Protein AF-A0AA37KUW8-F1 (afdb_monomer)

Sequence (306 aa):
MTPEYLKELLPSLLNADFAGVTNVRLLSLARTYAALCDLATFDFPSGEYGTRKIWLQRIDTLFGVLRERCRRESDAALRCRMVHAMYTLVCGTVSGDVSKRKGVCFAMADELVRDCLGGNEKRSSLRPDESELLIRTGVCHCLIDLLYPGPDAGDEYLLLLKRQISGWIAEMNRDGSWSGVSPDVALERIGVMNRYSYAFLDKTNDSAVKRSFEYFRNSLPVPEDAGNFDENYLYTLARLYDTAVLGNAYDPDRRLARRIARFMYDYSRTPFCSDDDRFCCVCCVVRYVAERIDIWQSADTERYIA

Foldseek 3Di:
DDVVVLLVCLVCLLPPDLPPDDLLLLLLNLLLLLLLLLLLVLCPPVCSNHHNVSSLVVLVVSLVSLLVCLVVDPQLLSNLSSLLSQLSSLVSRPDDCSVVSLVSSLVSLVVSLCVLVVPPPDDDPDDDDQSNLSNLLSNLSSLLSNQPLHHDVPDPSVVVSVVSLVVVLVQADPQLDHPNHDLLSLLSSLVSVQSVCVNHVDLPCLVSSVSNLVNCLVVPDLDPDLQDDDPVCLSSLLSNLVSQQSDGSHHRPLVSLVSSLVSLVVNLPDPPQDPSSVSSSSSSVSNNVSVVSCVVSVVVVVVVVD

pLDDT: mean 87.38, std 12.85, range [38.56, 98.5]

Structure (mmCIF, N/CA/C/O backbone):
data_AF-A0AA37KUW8-F1
#
_entry.id   AF-A0AA37KUW8-F1
#
loop_
_atom_site.group_PDB
_atom_site.id
_atom_site.type_symbol
_atom_site.label_atom_id
_atom_site.label_alt_id
_atom_site.label_comp_id
_atom_site.label_asym_id
_atom_site.label_entity_id
_atom_site.label_seq_id
_atom_site.pdbx_PDB_ins_code
_atom_site.Cartn_x
_atom_site.Cartn_y
_atom_site.Cartn_z
_atom_site.occupancy
_atom_site.B_iso_or_equiv
_atom_site.auth_seq_id
_atom_site.auth_comp_id
_atom_site.auth_asym_id
_atom_site.auth_atom_id
_atom_site.pdbx_PDB_model_num
ATOM 1 N N . MET A 1 1 ? 8.849 -16.252 -13.837 1.00 62.31 1 MET A N 1
ATOM 2 C CA . MET A 1 1 ? 9.297 -14.856 -13.702 1.00 62.31 1 MET A CA 1
ATOM 3 C C . MET A 1 1 ? 10.731 -14.901 -13.250 1.00 62.31 1 MET A C 1
ATOM 5 O O . MET A 1 1 ? 11.003 -15.537 -12.233 1.00 62.31 1 MET A O 1
ATOM 9 N N . THR A 1 2 ? 11.618 -14.368 -14.073 1.00 65.00 2 THR A N 1
ATOM 10 C CA . THR A 1 2 ? 13.056 -14.555 -13.930 1.00 65.00 2 THR A CA 1
ATOM 11 C C . THR A 1 2 ? 13.735 -13.196 -13.722 1.00 65.00 2 THR A C 1
ATOM 13 O O . THR A 1 2 ? 13.142 -12.173 -14.085 1.00 65.00 2 THR A O 1
ATOM 16 N N . PRO A 1 3 ? 14.930 -13.155 -13.113 1.00 70.94 3 PRO A N 1
ATOM 17 C CA . PRO A 1 3 ? 15.666 -11.908 -12.901 1.00 70.94 3 PRO A CA 1
ATOM 18 C C . PRO A 1 3 ? 15.961 -11.128 -14.196 1.00 70.94 3 PRO A C 1
ATOM 20 O O . PRO A 1 3 ? 16.101 -9.909 -14.163 1.00 70.94 3 PRO A O 1
ATOM 23 N N . GLU A 1 4 ? 15.968 -11.791 -15.355 1.00 76.56 4 GLU A N 1
ATOM 24 C CA . GLU A 1 4 ? 16.146 -11.165 -16.673 1.00 76.56 4 GLU A CA 1
ATOM 25 C C . GLU A 1 4 ? 15.060 -10.135 -16.989 1.00 76.56 4 GLU A C 1
ATOM 27 O O . GLU A 1 4 ? 15.363 -9.088 -17.553 1.00 76.56 4 GLU A O 1
ATOM 32 N N . TYR A 1 5 ? 13.816 -10.366 -16.560 1.00 76.62 5 TYR A N 1
ATOM 33 C CA . TYR A 1 5 ? 12.762 -9.372 -16.762 1.00 76.62 5 TYR A CA 1
ATOM 34 C C . TYR A 1 5 ? 13.048 -8.072 -16.014 1.00 76.62 5 TYR A C 1
ATOM 36 O O . TYR A 1 5 ? 12.787 -6.987 -16.527 1.00 76.62 5 TYR A O 1
ATOM 44 N N . LEU A 1 6 ? 13.598 -8.169 -14.800 1.00 80.62 6 LEU A N 1
ATOM 45 C CA . LEU A 1 6 ? 13.946 -6.976 -14.043 1.00 80.62 6 LEU A CA 1
ATOM 46 C C . LEU A 1 6 ? 14.971 -6.144 -14.819 1.00 80.62 6 LEU A C 1
ATOM 48 O O . LEU A 1 6 ? 14.790 -4.935 -14.935 1.00 80.62 6 LEU A O 1
ATOM 52 N N . LYS A 1 7 ? 15.968 -6.802 -15.427 1.00 83.69 7 LYS A N 1
ATOM 53 C CA . LYS A 1 7 ? 16.994 -6.167 -16.271 1.00 83.69 7 LYS A CA 1
ATOM 54 C C . LYS A 1 7 ? 16.398 -5.447 -17.480 1.00 83.69 7 LYS A C 1
ATOM 56 O O . LYS A 1 7 ? 16.812 -4.327 -17.766 1.00 83.69 7 LYS A O 1
ATOM 61 N N . GLU A 1 8 ? 15.411 -6.044 -18.150 1.00 86.12 8 GLU A N 1
ATOM 62 C CA . GLU A 1 8 ? 14.702 -5.412 -19.277 1.00 86.12 8 GLU A CA 1
ATOM 63 C C . GLU A 1 8 ? 14.005 -4.105 -18.867 1.00 86.12 8 GLU A C 1
ATOM 65 O O . GLU A 1 8 ? 13.936 -3.158 -19.651 1.00 86.12 8 GLU A O 1
ATOM 70 N N . LEU A 1 9 ? 13.517 -4.026 -17.626 1.00 86.44 9 LEU A N 1
ATOM 71 C CA . LEU A 1 9 ? 12.812 -2.853 -17.116 1.00 86.44 9 LEU A CA 1
ATOM 72 C C . LEU A 1 9 ? 13.735 -1.750 -16.593 1.00 86.44 9 LEU A C 1
ATOM 74 O O . LEU A 1 9 ? 13.318 -0.588 -16.585 1.00 86.44 9 LEU A O 1
ATOM 78 N N . LEU A 1 10 ? 14.965 -2.068 -16.165 1.00 88.69 10 LEU A N 1
ATOM 79 C CA . LEU A 1 10 ? 15.861 -1.093 -15.524 1.00 88.69 10 LEU A CA 1
ATOM 80 C C . LEU A 1 10 ? 16.050 0.189 -16.346 1.00 88.69 10 LEU A C 1
ATOM 82 O O . LEU A 1 10 ? 15.916 1.261 -15.755 1.00 88.69 10 LEU A O 1
ATOM 86 N N . PRO A 1 11 ? 16.280 0.152 -17.677 1.00 89.69 11 PRO A N 1
ATOM 87 C CA . PRO A 1 11 ? 16.429 1.378 -18.457 1.00 89.69 11 PRO A CA 1
ATOM 88 C C . PRO A 1 11 ? 15.188 2.275 -18.391 1.00 89.69 11 PRO A C 1
ATOM 90 O O . PRO A 1 11 ? 15.319 3.494 -18.284 1.00 89.69 11 PRO A O 1
ATOM 93 N N . SER A 1 12 ? 13.987 1.689 -18.411 1.00 89.06 12 SER A N 1
ATOM 94 C CA . SER A 1 12 ? 12.731 2.444 -18.317 1.00 89.06 12 SER A CA 1
ATOM 95 C C . SER A 1 12 ? 12.529 3.065 -16.930 1.00 89.06 12 SER A C 1
ATOM 97 O O . SER A 1 12 ? 12.058 4.195 -16.824 1.00 89.06 12 SER A O 1
ATOM 99 N N . LEU A 1 13 ? 12.947 2.368 -15.868 1.00 91.75 13 LEU A N 1
ATOM 100 C CA . LEU A 1 13 ? 12.851 2.839 -14.484 1.00 91.75 13 LEU A CA 1
ATOM 101 C C . LEU A 1 13 ? 13.888 3.930 -14.187 1.00 91.75 13 LEU A C 1
ATOM 103 O O . LEU A 1 13 ? 13.570 4.950 -13.575 1.00 91.75 13 LEU A O 1
ATOM 107 N N . LEU A 1 14 ? 15.117 3.768 -14.677 1.00 90.31 14 LEU A N 1
ATOM 108 C CA . LEU A 1 14 ? 16.179 4.766 -14.544 1.00 90.31 14 LEU A CA 1
ATOM 109 C C . LEU A 1 14 ? 15.817 6.082 -15.236 1.00 90.31 14 LEU A C 1
ATOM 111 O O . LEU A 1 14 ? 16.048 7.152 -14.674 1.00 90.31 14 LEU A O 1
ATOM 115 N N . ASN A 1 15 ? 15.198 5.995 -16.414 1.00 89.81 15 ASN A N 1
ATOM 116 C CA . ASN A 1 15 ? 14.835 7.150 -17.232 1.00 89.81 15 ASN A CA 1
ATOM 117 C C . ASN A 1 15 ? 13.379 7.605 -17.052 1.00 89.81 15 ASN A C 1
ATOM 119 O O . ASN A 1 15 ? 12.915 8.451 -17.812 1.00 89.81 15 ASN A O 1
ATOM 123 N N . ALA A 1 16 ? 12.641 7.061 -16.077 1.00 90.62 16 ALA A N 1
ATOM 124 C CA . ALA A 1 16 ? 11.239 7.419 -15.885 1.00 90.62 16 ALA A CA 1
ATOM 125 C C . ALA A 1 16 ? 11.088 8.928 -15.624 1.00 90.62 16 ALA A C 1
ATOM 127 O O . ALA A 1 16 ? 11.688 9.471 -14.695 1.00 90.62 16 ALA A O 1
ATOM 128 N N . ASP A 1 17 ? 10.269 9.612 -16.413 1.00 88.69 17 ASP A N 1
ATOM 129 C CA . ASP A 1 17 ? 9.933 11.001 -16.119 1.00 88.69 17 ASP A CA 1
ATOM 130 C C . ASP A 1 17 ? 8.924 11.069 -14.961 1.00 88.69 17 ASP A C 1
ATOM 132 O O . ASP A 1 17 ? 8.037 10.221 -14.833 1.00 88.69 17 ASP A O 1
ATOM 136 N N . PHE A 1 18 ? 9.084 12.071 -14.101 1.00 90.38 18 PHE A N 1
ATOM 137 C CA . PHE A 1 18 ? 8.146 12.387 -13.023 1.00 90.38 18 PHE A CA 1
ATOM 138 C C . PHE A 1 18 ? 7.289 13.616 -13.345 1.00 90.38 18 PHE A C 1
ATOM 140 O O . PHE A 1 18 ? 6.333 13.907 -12.623 1.00 90.38 18 PHE A O 1
ATOM 147 N N . ALA A 1 19 ? 7.622 14.365 -14.399 1.00 84.81 19 ALA A N 1
ATOM 148 C CA . ALA A 1 19 ? 6.829 15.492 -14.852 1.00 84.81 19 ALA A CA 1
ATOM 149 C C . ALA A 1 19 ? 5.559 15.001 -15.558 1.00 84.81 19 ALA A C 1
ATOM 151 O O . ALA A 1 19 ? 5.582 14.057 -16.339 1.00 84.81 19 ALA A O 1
ATOM 152 N N . GLY A 1 20 ? 4.421 15.632 -15.261 1.00 79.94 20 GLY A N 1
ATOM 153 C CA . GLY A 1 20 ? 3.159 15.370 -15.965 1.00 79.94 20 GLY A CA 1
ATOM 154 C C . GLY A 1 20 ? 2.530 13.985 -15.753 1.00 79.94 20 GLY A C 1
ATOM 155 O O . GLY A 1 20 ? 1.416 13.776 -16.218 1.00 79.94 20 GLY A O 1
ATOM 156 N N . VAL A 1 21 ? 3.177 13.066 -15.030 1.00 89.94 21 VAL A N 1
ATOM 157 C CA . VAL A 1 21 ? 2.625 11.731 -14.757 1.00 89.94 21 VAL A CA 1
ATOM 158 C C . VAL A 1 21 ? 1.513 11.766 -13.706 1.00 89.94 21 VAL A C 1
ATOM 160 O O . VAL A 1 21 ? 1.435 12.687 -12.881 1.00 89.94 21 VAL A O 1
ATOM 163 N N . THR A 1 22 ? 0.660 10.741 -13.723 1.00 93.06 22 THR A N 1
ATOM 164 C CA . THR A 1 22 ? -0.457 10.603 -12.786 1.00 93.06 22 THR A CA 1
ATOM 165 C C . THR A 1 22 ? 0.001 10.204 -11.385 1.00 93.06 22 THR A C 1
ATOM 167 O O . THR A 1 22 ? 1.104 9.692 -11.162 1.00 93.06 22 THR A O 1
ATOM 170 N N . ASN A 1 23 ? -0.885 10.407 -10.409 1.00 93.56 23 ASN A N 1
ATOM 171 C CA . ASN A 1 23 ? -0.637 10.038 -9.017 1.00 93.56 23 ASN A CA 1
ATOM 172 C C . ASN A 1 23 ? -0.424 8.525 -8.850 1.00 93.56 23 ASN A C 1
ATOM 174 O O . ASN A 1 23 ? 0.433 8.109 -8.072 1.00 93.56 23 ASN A O 1
ATOM 178 N N . VAL A 1 24 ? -1.151 7.704 -9.613 1.00 90.94 24 VAL A N 1
ATOM 179 C CA . VAL A 1 24 ? -1.009 6.240 -9.608 1.00 90.94 24 VAL A CA 1
ATOM 180 C C . VAL A 1 24 ? 0.410 5.830 -9.989 1.00 90.94 24 VAL A C 1
ATOM 182 O O . VAL A 1 24 ? 1.040 5.021 -9.297 1.00 90.94 24 VAL A O 1
ATOM 185 N N . ARG A 1 25 ? 0.948 6.429 -11.055 1.00 93.62 25 ARG A N 1
ATOM 186 C CA . ARG A 1 25 ? 2.307 6.154 -11.513 1.00 93.62 25 ARG A CA 1
ATOM 187 C C . ARG A 1 25 ? 3.355 6.593 -10.496 1.00 93.62 25 ARG A C 1
ATOM 189 O O . ARG A 1 25 ? 4.274 5.824 -10.222 1.00 93.62 25 ARG A O 1
ATOM 196 N N . LEU A 1 26 ? 3.202 7.767 -9.875 1.00 95.62 26 LEU A N 1
ATOM 197 C CA . LEU A 1 26 ? 4.113 8.222 -8.812 1.00 95.62 26 LEU A CA 1
ATOM 198 C C . LEU A 1 26 ? 4.132 7.264 -7.613 1.00 95.62 26 LEU A C 1
ATOM 200 O O . LEU A 1 26 ? 5.206 6.916 -7.121 1.00 95.62 26 LEU A O 1
ATOM 204 N N . LEU A 1 27 ? 2.960 6.808 -7.160 1.00 95.50 27 LEU A N 1
ATOM 205 C CA . LEU A 1 27 ? 2.846 5.866 -6.043 1.00 95.50 27 LEU A CA 1
ATOM 206 C C . LEU A 1 27 ? 3.457 4.499 -6.387 1.00 95.50 27 LEU A C 1
ATOM 208 O O . LEU A 1 27 ? 4.141 3.902 -5.555 1.00 95.50 27 LEU A O 1
ATOM 212 N N . SER A 1 28 ? 3.265 4.027 -7.620 1.00 95.19 28 SER A N 1
ATOM 213 C CA . SER A 1 28 ? 3.857 2.774 -8.106 1.00 95.19 28 SER A CA 1
ATOM 214 C C . SER A 1 28 ? 5.384 2.868 -8.197 1.00 95.19 28 SER A C 1
ATOM 216 O O . SER A 1 28 ? 6.095 1.960 -7.762 1.00 95.19 28 SER A O 1
ATOM 218 N N . LEU A 1 29 ? 5.911 3.997 -8.683 1.00 95.25 29 LEU A N 1
ATOM 219 C CA . LEU A 1 29 ? 7.349 4.273 -8.726 1.00 95.25 29 LEU A CA 1
ATOM 220 C C . LEU A 1 29 ? 7.967 4.353 -7.328 1.00 95.25 29 LEU A C 1
ATOM 222 O O . LEU A 1 29 ? 9.062 3.835 -7.129 1.00 95.25 29 LEU A O 1
ATOM 226 N N . ALA A 1 30 ? 7.266 4.932 -6.348 1.00 94.88 30 ALA A N 1
ATOM 227 C CA . ALA A 1 30 ? 7.760 5.015 -4.973 1.00 94.88 30 ALA A CA 1
ATOM 228 C C . ALA A 1 30 ? 8.013 3.623 -4.382 1.00 94.88 30 ALA A C 1
ATOM 230 O O . ALA A 1 30 ? 9.093 3.346 -3.862 1.00 94.88 30 ALA A O 1
ATOM 231 N N . ARG A 1 31 ? 7.045 2.717 -4.541 1.00 92.81 31 ARG A N 1
ATOM 232 C CA . ARG A 1 31 ? 7.169 1.320 -4.104 1.00 92.81 31 ARG A CA 1
ATOM 233 C C . ARG A 1 31 ? 8.251 0.571 -4.886 1.00 92.81 31 ARG A C 1
ATOM 235 O O . ARG A 1 31 ? 9.019 -0.185 -4.300 1.00 92.81 31 ARG A O 1
ATOM 242 N N . THR A 1 32 ? 8.334 0.812 -6.195 1.00 93.94 32 THR A N 1
ATOM 243 C CA . THR A 1 32 ? 9.331 0.190 -7.079 1.00 93.94 32 THR A CA 1
ATOM 244 C C . THR A 1 32 ? 10.754 0.577 -6.681 1.00 93.94 32 THR A C 1
ATOM 246 O O . THR A 1 32 ? 11.613 -0.290 -6.546 1.00 93.94 32 THR A O 1
ATOM 249 N N . TYR A 1 33 ? 11.019 1.867 -6.461 1.00 93.62 33 TYR A N 1
ATOM 250 C CA . TYR A 1 33 ? 12.357 2.326 -6.096 1.00 93.62 33 TYR A CA 1
ATOM 251 C C . TYR A 1 33 ? 12.759 1.939 -4.678 1.00 93.62 33 TYR A C 1
ATOM 253 O O . TYR A 1 33 ? 13.935 1.655 -4.473 1.00 93.62 33 TYR A O 1
ATOM 261 N N . ALA A 1 34 ? 11.820 1.886 -3.726 1.00 90.50 34 ALA A N 1
ATOM 262 C CA . ALA A 1 34 ? 12.101 1.325 -2.406 1.00 90.50 34 ALA A CA 1
ATOM 263 C C . ALA A 1 34 ? 12.621 -0.118 -2.539 1.00 90.50 34 ALA A C 1
ATOM 265 O O . ALA A 1 34 ? 13.735 -0.408 -2.115 1.00 90.50 34 ALA A O 1
ATOM 266 N N . ALA A 1 35 ? 11.893 -0.969 -3.269 1.00 90.19 35 ALA A N 1
ATOM 267 C CA . ALA A 1 35 ? 12.278 -2.363 -3.482 1.00 90.19 35 ALA A CA 1
ATOM 268 C C . ALA A 1 35 ? 13.609 -2.532 -4.238 1.00 90.19 35 ALA A C 1
ATOM 270 O O . ALA A 1 35 ? 14.396 -3.417 -3.916 1.00 90.19 35 ALA A O 1
ATOM 271 N N . LEU A 1 36 ? 13.887 -1.684 -5.234 1.00 90.50 36 LEU A N 1
ATOM 272 C CA . LEU A 1 36 ? 15.167 -1.697 -5.953 1.00 90.50 36 LEU A CA 1
ATOM 273 C C . LEU A 1 36 ? 16.337 -1.222 -5.091 1.00 90.50 36 LEU A C 1
ATOM 275 O O . LEU A 1 36 ? 17.442 -1.743 -5.219 1.00 90.50 36 LEU A O 1
ATOM 279 N N . CYS A 1 37 ? 16.111 -0.238 -4.221 1.00 88.75 37 CYS A N 1
ATOM 280 C CA . CYS A 1 37 ? 17.122 0.219 -3.276 1.00 88.75 37 CYS A CA 1
ATOM 281 C C . CYS A 1 37 ? 17.463 -0.880 -2.261 1.00 88.75 37 CYS A C 1
ATOM 283 O O . CYS A 1 37 ? 18.644 -1.088 -1.970 1.00 88.75 37 CYS A O 1
ATOM 285 N N . ASP A 1 38 ? 16.452 -1.600 -1.771 1.00 84.25 38 ASP A N 1
ATOM 286 C CA . ASP A 1 38 ? 16.638 -2.752 -0.888 1.00 84.25 38 ASP A CA 1
ATOM 287 C C . ASP A 1 38 ? 17.414 -3.855 -1.614 1.00 84.25 38 ASP A C 1
ATOM 289 O O . ASP A 1 38 ? 18.484 -4.251 -1.156 1.00 84.25 38 ASP A O 1
ATOM 293 N N . LEU A 1 39 ? 16.976 -4.249 -2.815 1.00 85.44 39 LEU A N 1
ATOM 294 C CA . LEU A 1 39 ? 17.660 -5.246 -3.644 1.00 85.44 39 LEU A CA 1
ATOM 295 C C . LEU A 1 39 ? 19.131 -4.891 -3.913 1.00 85.44 39 LEU A C 1
ATOM 297 O O . LEU A 1 39 ? 20.013 -5.731 -3.750 1.00 85.44 39 LEU A O 1
ATOM 301 N N . ALA A 1 40 ? 19.417 -3.638 -4.271 1.00 84.06 40 ALA A N 1
ATOM 302 C CA . ALA A 1 40 ? 20.776 -3.166 -4.539 1.00 84.06 40 ALA A CA 1
ATOM 303 C C . ALA A 1 40 ? 21.700 -3.206 -3.307 1.00 84.06 40 ALA A C 1
ATOM 305 O O . ALA A 1 40 ? 22.913 -3.046 -3.442 1.00 84.06 40 ALA A O 1
ATOM 306 N N . THR A 1 41 ? 21.142 -3.383 -2.107 1.00 77.25 41 THR A N 1
ATOM 307 C CA . THR A 1 41 ? 21.913 -3.586 -0.874 1.00 77.25 41 THR A CA 1
ATOM 308 C C . THR A 1 41 ? 22.469 -5.001 -0.792 1.00 77.25 41 THR A C 1
ATOM 310 O O . THR A 1 41 ? 23.605 -5.174 -0.358 1.00 77.25 41 THR A O 1
ATOM 313 N N . PHE A 1 42 ? 21.702 -5.991 -1.250 1.00 71.75 42 PHE A N 1
ATOM 314 C CA . PHE A 1 42 ? 22.094 -7.400 -1.233 1.00 71.75 42 PHE A CA 1
ATOM 315 C C . PHE A 1 42 ? 22.840 -7.829 -2.509 1.00 71.75 42 PHE A C 1
ATOM 317 O O . PHE A 1 42 ? 23.673 -8.727 -2.476 1.00 71.75 42 PHE A O 1
ATOM 324 N N . ASP A 1 43 ? 22.625 -7.126 -3.624 1.00 71.81 43 ASP A N 1
ATOM 325 C CA . ASP A 1 43 ? 23.308 -7.357 -4.905 1.00 71.81 43 ASP A CA 1
ATOM 326 C C . ASP A 1 43 ? 24.749 -6.795 -4.970 1.00 71.81 43 ASP A C 1
ATOM 328 O O . ASP A 1 43 ? 25.419 -6.821 -6.006 1.00 71.81 43 ASP A O 1
ATOM 332 N N . PHE A 1 44 ? 25.269 -6.258 -3.864 1.00 59.69 44 PHE A N 1
ATOM 333 C CA . PHE A 1 44 ? 26.650 -5.789 -3.795 1.00 59.69 44 PHE A CA 1
ATOM 334 C C . PHE A 1 44 ? 27.623 -6.982 -3.683 1.00 59.69 44 PHE A C 1
ATOM 336 O O . PHE A 1 44 ? 27.426 -7.834 -2.819 1.00 59.69 44 PHE A O 1
ATOM 343 N N . PRO A 1 45 ? 28.701 -7.060 -4.496 1.00 62.22 45 PRO A N 1
ATOM 344 C CA . PRO A 1 45 ? 29.264 -6.014 -5.359 1.00 62.22 45 PRO A CA 1
ATOM 345 C C . PRO A 1 45 ? 28.886 -6.114 -6.848 1.00 62.22 45 PRO A C 1
ATOM 347 O O . PRO A 1 45 ? 29.446 -5.368 -7.648 1.00 62.22 45 PRO A O 1
ATOM 350 N N . SER A 1 46 ? 27.993 -7.028 -7.236 1.00 72.69 46 SER A N 1
ATOM 351 C CA . SER A 1 46 ? 27.662 -7.300 -8.642 1.00 72.69 46 SER A CA 1
ATOM 352 C C . SER A 1 46 ? 27.103 -6.054 -9.349 1.00 72.69 46 SER A C 1
ATOM 354 O O . SER A 1 46 ? 27.514 -5.731 -10.465 1.00 72.69 46 SER A O 1
ATOM 356 N N . GLY A 1 47 ? 26.215 -5.316 -8.665 1.00 74.31 47 GLY A N 1
ATOM 357 C CA . GLY A 1 47 ? 25.556 -4.126 -9.208 1.00 74.31 47 GLY A CA 1
ATOM 358 C C . GLY A 1 47 ? 24.689 -4.407 -10.441 1.00 74.31 47 GLY A C 1
ATOM 359 O O . GLY A 1 47 ? 24.380 -3.477 -11.191 1.00 74.31 47 GLY A O 1
ATOM 360 N N . GLU A 1 48 ? 24.308 -5.666 -10.652 1.00 81.88 48 GLU A N 1
ATOM 361 C CA . GLU A 1 48 ? 23.511 -6.168 -11.768 1.00 81.88 48 GLU A CA 1
ATOM 362 C C . GLU A 1 48 ? 22.150 -5.465 -11.876 1.00 81.88 48 GLU A C 1
ATOM 364 O O . GLU A 1 48 ? 21.677 -5.201 -12.985 1.00 81.88 48 GLU A O 1
ATOM 369 N N . TYR A 1 49 ? 21.554 -5.088 -10.739 1.00 83.25 49 TYR A N 1
ATOM 370 C CA . TYR A 1 49 ? 20.273 -4.368 -10.679 1.00 83.25 49 TYR A CA 1
ATOM 371 C C . TYR A 1 49 ? 20.423 -2.860 -10.434 1.00 83.25 49 TYR A C 1
ATOM 373 O O . TYR A 1 49 ? 19.473 -2.181 -10.040 1.00 83.25 49 TYR A O 1
ATOM 381 N N . GLY A 1 50 ? 21.611 -2.312 -10.695 1.00 84.50 50 GLY A N 1
ATOM 382 C CA . GLY A 1 50 ? 21.948 -0.915 -10.447 1.00 84.50 50 GLY A CA 1
ATOM 383 C C . GLY A 1 50 ? 22.455 -0.669 -9.026 1.00 84.50 50 GLY A C 1
ATOM 384 O O . GLY A 1 50 ? 22.188 -1.415 -8.089 1.00 84.50 50 GLY A O 1
ATOM 385 N N . THR A 1 51 ? 23.221 0.408 -8.853 1.00 87.44 51 THR A N 1
ATOM 386 C CA . THR A 1 51 ? 23.830 0.717 -7.552 1.00 87.44 51 THR A CA 1
ATOM 387 C C . THR A 1 51 ? 22.829 1.369 -6.602 1.00 87.44 51 THR A C 1
ATOM 389 O O . THR A 1 51 ? 22.008 2.193 -7.018 1.00 87.44 51 THR A O 1
ATOM 392 N N . ARG A 1 52 ? 22.979 1.115 -5.294 1.00 86.94 52 ARG A N 1
ATOM 393 C CA . ARG A 1 52 ? 22.208 1.806 -4.245 1.00 86.94 52 ARG A CA 1
ATOM 394 C C . ARG A 1 52 ? 22.244 3.330 -4.411 1.00 86.94 52 ARG A C 1
ATOM 396 O O . ARG A 1 52 ? 21.226 3.993 -4.254 1.00 86.94 52 ARG A O 1
ATOM 403 N N . LYS A 1 53 ? 23.394 3.895 -4.805 1.00 88.69 53 LYS A N 1
ATOM 404 C CA . LYS A 1 53 ? 23.555 5.337 -5.058 1.00 88.69 53 LYS A CA 1
ATOM 405 C C . LYS A 1 53 ? 22.593 5.862 -6.129 1.00 88.69 53 LYS A C 1
ATOM 407 O O . LYS A 1 53 ? 22.019 6.931 -5.942 1.00 88.69 53 LYS A O 1
ATOM 412 N N . ILE A 1 54 ? 22.424 5.134 -7.233 1.00 90.62 54 ILE A N 1
ATOM 413 C CA . ILE A 1 54 ? 21.533 5.542 -8.326 1.00 90.62 54 ILE A CA 1
ATOM 414 C C . ILE A 1 54 ? 20.080 5.530 -7.848 1.00 90.62 54 ILE A C 1
ATOM 416 O O . ILE A 1 54 ? 19.366 6.514 -8.037 1.00 90.62 54 ILE A O 1
ATOM 420 N N . TRP A 1 55 ? 19.650 4.466 -7.166 1.00 91.12 55 TRP A N 1
ATOM 421 C CA . TRP A 1 55 ? 18.279 4.379 -6.658 1.00 91.12 55 TRP A CA 1
ATOM 422 C C . TRP A 1 55 ? 17.978 5.450 -5.612 1.00 91.12 55 TRP A C 1
ATOM 424 O O . TRP A 1 55 ? 16.935 6.093 -5.696 1.00 91.12 55 TRP A O 1
ATOM 434 N N . LEU A 1 56 ? 18.923 5.751 -4.718 1.00 90.12 56 LEU A N 1
ATOM 435 C CA . LEU A 1 56 ? 18.798 6.865 -3.775 1.00 90.12 56 LEU A CA 1
ATOM 436 C C . LEU A 1 56 ? 18.593 8.214 -4.482 1.00 90.12 56 LEU A C 1
ATOM 438 O O . LEU A 1 56 ? 17.708 8.970 -4.100 1.00 90.12 56 LEU A O 1
ATOM 442 N N . GLN A 1 57 ? 19.326 8.504 -5.561 1.00 91.38 57 GLN A N 1
ATOM 443 C CA . GLN A 1 57 ? 19.127 9.744 -6.332 1.00 91.38 57 GLN A CA 1
ATOM 444 C C . GLN A 1 57 ? 17.724 9.835 -6.955 1.00 91.38 57 GLN A C 1
ATOM 446 O O . GLN A 1 57 ? 17.108 10.907 -6.988 1.00 91.38 57 GLN A O 1
ATOM 451 N N . ARG A 1 58 ? 17.194 8.706 -7.439 1.00 93.38 58 ARG A N 1
ATOM 452 C CA . ARG A 1 58 ? 15.832 8.631 -7.988 1.00 93.38 58 ARG A CA 1
ATOM 453 C C . ARG A 1 58 ? 14.782 8.828 -6.897 1.00 93.38 58 ARG A C 1
ATOM 455 O O . ARG A 1 58 ? 13.828 9.572 -7.113 1.00 93.38 58 ARG A O 1
ATOM 462 N N . ILE A 1 59 ? 14.994 8.235 -5.724 1.00 93.12 59 ILE A N 1
ATOM 463 C CA . ILE A 1 59 ? 14.133 8.380 -4.545 1.00 93.12 59 ILE A CA 1
ATOM 464 C C . ILE A 1 59 ? 14.113 9.823 -4.046 1.00 93.12 59 ILE A C 1
ATOM 466 O O . ILE A 1 59 ? 13.038 10.355 -3.787 1.00 93.12 59 ILE A O 1
ATOM 470 N N . ASP A 1 60 ? 15.266 10.484 -3.985 1.00 91.69 60 ASP A N 1
ATOM 471 C CA . ASP A 1 60 ? 15.384 11.891 -3.594 1.00 91.69 60 ASP A CA 1
ATOM 472 C C . ASP A 1 60 ? 14.555 12.804 -4.499 1.00 91.69 60 ASP A C 1
ATOM 474 O O . ASP A 1 60 ? 13.801 13.663 -4.033 1.00 91.69 60 ASP A O 1
ATOM 478 N N . THR A 1 61 ? 14.663 12.578 -5.808 1.00 93.56 61 THR A N 1
ATOM 479 C CA . THR A 1 61 ? 13.919 13.341 -6.810 1.00 93.56 61 THR A CA 1
ATOM 480 C C . THR A 1 61 ? 12.417 13.071 -6.691 1.00 93.56 61 THR A C 1
ATOM 482 O O . THR A 1 61 ? 11.618 14.009 -6.633 1.00 93.56 61 THR A O 1
ATOM 485 N N . LEU A 1 62 ? 12.023 11.797 -6.590 1.00 95.12 62 LEU A N 1
ATOM 486 C CA . LEU A 1 62 ? 10.623 11.399 -6.458 1.00 95.12 62 LEU A CA 1
ATOM 487 C C . LEU A 1 62 ? 9.990 11.925 -5.163 1.00 95.12 62 LEU A C 1
ATOM 489 O O . LEU A 1 62 ? 8.846 12.372 -5.186 1.00 95.12 62 LEU A O 1
ATOM 493 N N . PHE A 1 63 ? 10.729 11.934 -4.051 1.00 94.81 63 PHE A N 1
ATOM 494 C CA . PHE A 1 63 ? 10.277 12.506 -2.783 1.00 94.81 63 PHE A CA 1
ATOM 495 C C . PHE A 1 63 ? 9.916 13.987 -2.941 1.00 94.81 63 PHE A C 1
ATOM 497 O O . PHE A 1 63 ? 8.855 14.419 -2.491 1.00 94.81 63 PHE A O 1
ATOM 504 N N . GLY A 1 64 ? 10.763 14.769 -3.622 1.00 94.12 64 G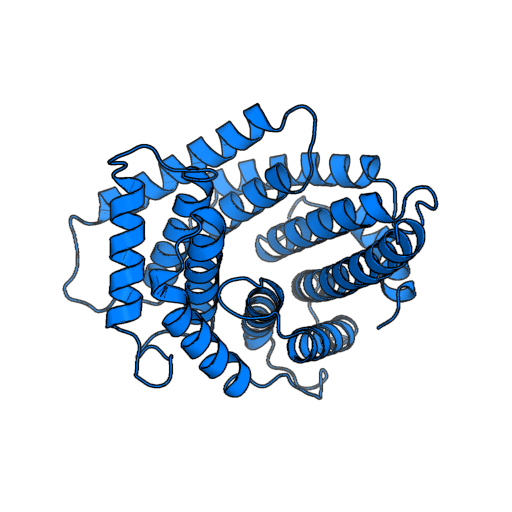LY A N 1
ATOM 505 C CA . GLY A 1 64 ? 10.482 16.176 -3.916 1.00 94.12 64 GLY A CA 1
ATOM 506 C C . GLY A 1 64 ? 9.210 16.368 -4.750 1.00 94.12 64 GLY A C 1
ATOM 507 O O . GLY A 1 64 ? 8.391 17.232 -4.429 1.00 94.12 64 GLY A O 1
ATOM 508 N N . VAL A 1 65 ? 9.015 15.529 -5.773 1.00 95.75 65 VAL A N 1
ATOM 509 C CA . VAL A 1 65 ? 7.821 15.557 -6.635 1.00 95.75 65 VAL A CA 1
ATOM 510 C C . VAL A 1 65 ? 6.558 15.185 -5.859 1.00 95.75 65 VAL A C 1
ATOM 512 O O . VAL A 1 65 ? 5.565 15.907 -5.942 1.00 95.75 65 VAL A O 1
ATOM 515 N N . LEU A 1 66 ? 6.593 14.103 -5.074 1.00 96.19 66 LEU A N 1
ATOM 516 C CA . LEU A 1 66 ? 5.473 13.679 -4.229 1.00 96.19 66 LEU A CA 1
ATOM 517 C C . LEU A 1 66 ? 5.100 14.760 -3.217 1.00 96.19 66 LEU A C 1
ATOM 519 O O . LEU A 1 66 ? 3.918 15.052 -3.054 1.00 96.19 66 LEU A O 1
ATOM 523 N N . ARG A 1 67 ? 6.092 15.408 -2.593 1.00 95.69 67 ARG A N 1
ATOM 524 C CA . ARG A 1 67 ? 5.854 16.498 -1.640 1.00 95.69 67 ARG A CA 1
ATOM 525 C C . ARG A 1 67 ? 5.088 17.645 -2.286 1.00 95.69 67 ARG A C 1
ATOM 527 O O . ARG A 1 67 ? 4.128 18.147 -1.709 1.00 95.69 67 ARG A O 1
ATOM 534 N N . GLU A 1 68 ? 5.520 18.077 -3.468 1.00 95.50 68 GLU A N 1
ATOM 535 C CA . GLU A 1 68 ? 4.881 19.197 -4.154 1.00 95.50 68 GLU A CA 1
ATOM 536 C C . GLU A 1 68 ? 3.501 18.826 -4.702 1.00 95.50 68 GLU A C 1
ATOM 538 O O . GLU A 1 68 ? 2.559 19.606 -4.575 1.00 95.50 68 GLU A O 1
ATOM 543 N N . ARG A 1 69 ? 3.351 17.613 -5.245 1.00 95.44 69 ARG A N 1
ATOM 544 C CA . ARG A 1 69 ? 2.059 17.100 -5.708 1.00 95.44 69 ARG A CA 1
ATOM 545 C C . ARG A 1 69 ? 1.058 17.001 -4.557 1.00 95.44 69 ARG A C 1
ATOM 547 O O . ARG A 1 69 ? -0.054 17.493 -4.688 1.00 95.44 69 ARG A O 1
ATOM 554 N N . CYS A 1 70 ? 1.472 16.456 -3.415 1.00 95.50 70 CYS A N 1
ATOM 555 C CA . CYS A 1 70 ? 0.622 16.268 -2.241 1.00 95.50 70 CYS A CA 1
ATOM 556 C C . CYS A 1 70 ? 0.117 17.588 -1.629 1.00 95.50 70 CYS A C 1
ATOM 558 O O . CYS A 1 70 ? -0.937 17.602 -0.998 1.00 95.50 70 CYS A O 1
ATOM 560 N N . ARG A 1 71 ? 0.843 18.702 -1.805 1.00 93.62 71 ARG A N 1
ATOM 561 C CA . ARG A 1 71 ? 0.391 20.039 -1.370 1.00 93.62 71 ARG A CA 1
ATOM 562 C C . ARG A 1 71 ? -0.714 20.624 -2.243 1.00 93.62 71 ARG A C 1
ATOM 564 O O . ARG A 1 71 ? -1.450 21.488 -1.786 1.00 93.62 71 ARG A O 1
ATOM 571 N N . ARG A 1 72 ? -0.779 20.204 -3.506 1.00 93.38 72 ARG A N 1
ATOM 572 C CA . ARG A 1 72 ? -1.740 20.701 -4.502 1.00 93.38 72 ARG A CA 1
ATOM 573 C C . ARG A 1 72 ? -2.910 19.745 -4.711 1.00 93.38 72 ARG A C 1
ATOM 575 O O . ARG A 1 72 ? -3.886 20.123 -5.346 1.00 93.38 72 ARG A O 1
ATOM 582 N N . GLU A 1 73 ? -2.780 18.512 -4.234 1.00 94.56 73 GLU A N 1
ATOM 583 C CA . GLU A 1 73 ? -3.818 17.495 -4.316 1.00 94.56 73 GLU A CA 1
ATOM 584 C C . GLU A 1 73 ? -4.991 17.857 -3.401 1.00 94.56 73 GLU A C 1
ATOM 586 O O . GLU A 1 73 ? -4.794 18.210 -2.241 1.00 94.56 73 GLU A O 1
ATOM 591 N N . SER A 1 74 ? -6.205 17.767 -3.936 1.00 91.56 74 SER A N 1
ATOM 592 C CA . SER A 1 74 ? -7.448 18.051 -3.214 1.00 91.56 74 SER A CA 1
ATOM 593 C C . SER A 1 74 ? -8.062 16.803 -2.582 1.00 91.56 74 SER A C 1
ATOM 595 O O . SER A 1 74 ? -8.746 16.903 -1.566 1.00 91.56 74 SER A O 1
ATOM 597 N N . ASP A 1 75 ? -7.805 15.625 -3.155 1.00 93.25 75 ASP A N 1
ATOM 598 C CA . ASP A 1 75 ? -8.291 14.356 -2.624 1.00 93.25 75 ASP A CA 1
ATOM 599 C C . ASP A 1 75 ? -7.481 13.955 -1.380 1.00 93.25 75 ASP A C 1
ATOM 601 O O . ASP A 1 75 ? -6.295 13.614 -1.452 1.00 93.25 75 ASP A O 1
ATOM 605 N N . ALA A 1 76 ? -8.132 13.980 -0.215 1.00 93.38 76 ALA A N 1
ATOM 606 C CA . ALA A 1 76 ? -7.498 13.663 1.059 1.00 93.38 76 ALA A CA 1
ATOM 607 C C . ALA A 1 76 ? -6.995 12.209 1.145 1.00 93.38 76 ALA A C 1
ATOM 609 O O . ALA A 1 76 ? -5.933 11.973 1.723 1.00 93.38 76 ALA A O 1
ATOM 610 N N . ALA A 1 77 ? -7.682 11.238 0.534 1.00 93.56 77 ALA A N 1
ATOM 611 C CA . ALA A 1 77 ? -7.225 9.849 0.523 1.00 93.56 77 ALA A CA 1
ATOM 612 C C . ALA A 1 77 ? -5.953 9.697 -0.325 1.00 93.56 77 ALA A C 1
ATOM 614 O O . ALA A 1 77 ? -5.007 9.011 0.079 1.00 93.56 77 ALA A O 1
ATOM 615 N N . LEU A 1 78 ? -5.880 10.382 -1.472 1.00 94.94 78 LEU A N 1
ATOM 616 C CA . LEU A 1 78 ? -4.658 10.430 -2.278 1.00 94.94 78 LEU A CA 1
ATOM 617 C C . LEU A 1 78 ? -3.519 11.146 -1.549 1.00 94.94 78 LEU A C 1
ATOM 619 O O . LEU A 1 78 ? -2.394 10.637 -1.573 1.00 94.94 78 LEU A O 1
ATOM 623 N N . ARG A 1 79 ? -3.790 12.255 -0.846 1.00 96.38 79 ARG A N 1
ATOM 624 C CA . ARG A 1 79 ? -2.788 12.910 0.015 1.00 96.38 79 ARG A CA 1
ATOM 625 C C . ARG A 1 79 ? -2.244 11.938 1.067 1.00 96.38 79 ARG A C 1
ATOM 627 O O . ARG A 1 79 ? -1.027 11.808 1.181 1.00 96.38 79 ARG A O 1
ATOM 634 N N . CYS A 1 80 ? -3.103 11.185 1.763 1.00 96.38 80 CYS A N 1
ATOM 635 C CA . CYS A 1 80 ? -2.671 10.162 2.725 1.00 96.38 80 CYS A CA 1
ATOM 636 C C . CYS A 1 80 ? -1.752 9.111 2.084 1.00 96.38 80 CYS A C 1
ATOM 638 O O . CYS A 1 80 ? -0.680 8.815 2.617 1.00 96.38 80 CYS A O 1
ATOM 640 N N . ARG A 1 81 ? -2.115 8.585 0.906 1.00 96.06 81 ARG A N 1
ATOM 641 C CA . ARG A 1 81 ? -1.279 7.613 0.177 1.00 96.06 81 ARG A CA 1
ATOM 642 C C . ARG A 1 81 ? 0.071 8.202 -0.239 1.00 96.06 81 ARG A C 1
ATOM 644 O O . ARG A 1 81 ? 1.079 7.503 -0.156 1.00 96.06 81 ARG A O 1
ATOM 651 N N . MET A 1 82 ? 0.119 9.468 -0.661 1.00 97.50 82 MET A N 1
ATOM 652 C CA . MET A 1 82 ? 1.374 10.152 -1.005 1.00 97.50 82 MET A CA 1
ATOM 653 C C . MET A 1 82 ? 2.264 10.370 0.217 1.00 97.50 82 MET A C 1
ATOM 655 O O . MET A 1 82 ? 3.466 10.122 0.138 1.00 97.50 82 MET A O 1
ATOM 659 N N . VAL A 1 83 ? 1.691 10.792 1.348 1.00 96.88 83 VAL A N 1
ATOM 660 C CA . VAL A 1 83 ? 2.429 10.945 2.610 1.00 96.88 83 VAL A CA 1
ATOM 661 C C . VAL A 1 83 ? 2.996 9.605 3.069 1.00 96.88 83 VAL A C 1
ATOM 663 O O . VAL A 1 83 ? 4.186 9.523 3.370 1.00 96.88 83 VAL A O 1
ATOM 666 N N . HIS A 1 84 ? 2.197 8.539 3.020 1.00 94.94 84 HIS A N 1
ATOM 667 C CA . HIS A 1 84 ? 2.662 7.191 3.340 1.00 94.94 84 HIS A CA 1
ATOM 668 C C . HIS A 1 84 ? 3.768 6.700 2.384 1.00 94.94 84 HIS A C 1
ATOM 670 O O . HIS A 1 84 ? 4.762 6.105 2.811 1.00 94.94 84 HIS A O 1
ATOM 676 N N . ALA A 1 85 ? 3.646 6.982 1.082 1.00 95.25 85 ALA A N 1
ATOM 677 C CA . ALA A 1 85 ? 4.677 6.649 0.101 1.00 95.25 85 ALA A CA 1
ATOM 678 C C . ALA A 1 85 ? 5.991 7.395 0.382 1.00 95.25 85 ALA A C 1
ATOM 680 O O . ALA A 1 85 ? 7.057 6.782 0.373 1.00 95.25 85 ALA A O 1
ATOM 681 N N . MET A 1 86 ? 5.924 8.694 0.694 1.00 95.50 86 MET A N 1
ATOM 682 C CA . MET A 1 86 ? 7.089 9.483 1.106 1.00 95.50 86 MET A CA 1
ATOM 683 C C . MET A 1 86 ? 7.733 8.930 2.380 1.00 95.50 86 MET A C 1
ATOM 685 O O . MET A 1 86 ? 8.954 8.789 2.427 1.00 95.50 86 MET A O 1
ATOM 689 N N . TYR A 1 87 ? 6.931 8.566 3.383 1.00 92.75 87 TYR A N 1
ATOM 690 C CA . TYR A 1 87 ? 7.432 7.951 4.610 1.00 92.75 87 TYR A CA 1
ATOM 691 C C . TYR A 1 87 ? 8.167 6.635 4.325 1.00 92.75 87 TYR A C 1
ATOM 693 O O . TYR A 1 87 ? 9.289 6.437 4.787 1.00 92.75 87 TYR A O 1
ATOM 701 N N . THR A 1 88 ? 7.579 5.770 3.495 1.00 89.81 88 THR A N 1
ATOM 702 C CA . THR A 1 88 ? 8.179 4.490 3.085 1.00 89.81 88 THR A CA 1
ATOM 703 C C . THR A 1 88 ? 9.512 4.696 2.368 1.00 89.81 88 THR A C 1
ATOM 705 O O . THR A 1 88 ? 10.491 4.026 2.692 1.00 89.81 88 THR A O 1
ATOM 708 N N . LEU A 1 89 ? 9.589 5.671 1.455 1.00 91.25 89 LEU A N 1
ATOM 709 C CA . LEU A 1 89 ? 10.836 6.039 0.780 1.00 91.25 89 LEU A CA 1
ATOM 710 C C . LEU A 1 89 ? 11.924 6.491 1.764 1.00 91.25 89 LEU A C 1
ATOM 712 O O . LEU A 1 89 ? 13.093 6.174 1.568 1.00 91.25 89 LEU A O 1
ATOM 716 N N . VAL A 1 90 ? 11.565 7.228 2.816 1.00 87.38 90 VAL A N 1
ATOM 717 C CA . VAL A 1 90 ? 12.526 7.716 3.819 1.00 87.38 90 VAL A CA 1
ATOM 718 C C . VAL A 1 90 ? 12.989 6.592 4.742 1.00 87.38 90 VAL A C 1
ATOM 720 O O . VAL A 1 90 ? 14.188 6.455 4.985 1.00 87.38 90 VAL A O 1
ATOM 723 N N . CYS A 1 91 ? 12.060 5.784 5.250 1.00 81.56 91 CYS A N 1
ATOM 724 C CA . CYS A 1 91 ? 12.365 4.728 6.211 1.00 81.56 91 CYS A CA 1
ATOM 725 C C . CYS A 1 91 ? 13.051 3.513 5.577 1.00 81.56 91 CYS A C 1
ATOM 727 O O . CYS A 1 91 ? 13.891 2.906 6.234 1.00 81.56 91 CYS A O 1
ATOM 729 N N . GLY A 1 92 ? 12.752 3.185 4.316 1.00 70.12 92 GLY A N 1
ATOM 730 C CA . GLY A 1 92 ? 13.359 2.042 3.626 1.00 70.12 92 GLY A CA 1
ATOM 731 C C . GLY A 1 92 ? 14.812 2.260 3.189 1.00 70.12 92 GLY A C 1
ATOM 732 O O . GLY A 1 92 ? 15.527 1.304 2.936 1.00 70.12 92 GLY A O 1
ATOM 733 N N . THR A 1 93 ? 15.303 3.503 3.106 1.00 66.62 93 THR A N 1
ATOM 734 C CA . THR A 1 93 ? 16.489 3.784 2.269 1.00 66.62 93 THR A CA 1
ATOM 735 C C . THR A 1 93 ? 17.752 4.235 3.004 1.00 66.62 93 THR A C 1
ATOM 737 O O . THR A 1 93 ? 18.778 4.415 2.351 1.00 66.62 93 THR A O 1
ATOM 740 N N . VAL A 1 94 ? 17.738 4.354 4.342 1.00 59.19 94 VAL A N 1
ATOM 741 C CA . VAL A 1 94 ? 18.870 4.773 5.215 1.00 59.19 94 VAL A CA 1
ATOM 742 C C . VAL A 1 94 ? 19.833 5.749 4.508 1.00 59.19 94 VAL A C 1
ATOM 744 O O . VAL A 1 94 ? 20.923 5.376 4.073 1.00 59.19 94 VAL A O 1
ATOM 747 N N . SER A 1 95 ? 19.400 6.999 4.326 1.00 58.03 95 SER A N 1
ATOM 748 C CA . SER A 1 95 ? 20.192 8.075 3.706 1.00 58.03 95 SER A CA 1
ATOM 749 C C . SER A 1 95 ? 20.554 9.188 4.705 1.00 58.03 95 SER A C 1
ATOM 751 O O . SER A 1 95 ? 20.030 9.253 5.815 1.00 58.03 95 SER A O 1
ATOM 753 N N . GLY A 1 96 ? 21.478 10.079 4.327 1.00 55.34 96 GLY A N 1
ATOM 754 C CA . GLY A 1 96 ? 22.074 11.062 5.247 1.00 55.34 96 GLY A CA 1
ATOM 755 C C . GLY A 1 96 ? 21.130 12.140 5.804 1.00 55.34 96 GLY A C 1
ATOM 756 O O . GLY A 1 96 ? 21.436 12.714 6.842 1.00 55.34 96 GLY A O 1
ATOM 757 N N . ASP A 1 97 ? 19.981 12.403 5.168 1.00 67.19 97 ASP A N 1
ATOM 758 C CA . ASP A 1 97 ? 19.011 13.436 5.595 1.00 67.19 97 ASP A CA 1
ATOM 759 C C . ASP A 1 97 ? 17.673 12.839 6.082 1.00 67.19 97 ASP A C 1
ATOM 761 O O . ASP A 1 97 ? 16.617 13.477 6.036 1.00 67.19 97 ASP A O 1
ATOM 765 N N . VAL A 1 98 ? 17.693 11.576 6.531 1.00 76.44 98 VAL A N 1
ATOM 766 C CA . VAL A 1 98 ? 16.489 10.831 6.949 1.00 76.44 98 VAL A CA 1
ATOM 767 C C . VAL A 1 98 ? 15.693 11.579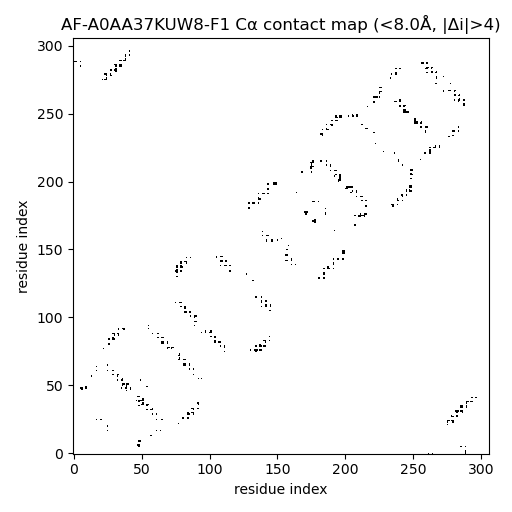 8.017 1.00 76.44 98 VAL A C 1
ATOM 769 O O . VAL A 1 98 ? 14.475 11.666 7.899 1.00 76.44 98 VAL A O 1
ATOM 772 N N . SER A 1 99 ? 16.350 12.178 9.016 1.00 79.19 99 SER A N 1
ATOM 773 C CA . SER A 1 99 ? 15.659 12.877 10.112 1.00 79.19 99 SER A CA 1
ATOM 774 C C . SER A 1 99 ? 14.822 14.065 9.618 1.00 79.19 99 SER A C 1
ATOM 776 O O . SER A 1 99 ? 13.632 14.165 9.920 1.00 79.19 99 SER A O 1
ATOM 778 N N . LYS A 1 100 ? 15.396 14.927 8.767 1.00 84.69 100 LYS A N 1
ATOM 779 C CA . LYS A 1 100 ? 14.691 16.095 8.222 1.00 84.69 100 LYS A CA 1
ATOM 780 C C . LYS A 1 100 ? 13.535 15.685 7.318 1.00 84.69 100 LYS A C 1
ATOM 782 O O . LYS A 1 100 ? 12.448 16.252 7.411 1.00 84.69 100 LYS A O 1
ATOM 787 N N . ARG A 1 101 ? 13.744 14.692 6.449 1.00 85.94 101 ARG A N 1
ATOM 788 C CA . ARG A 1 101 ? 12.691 14.190 5.552 1.00 85.94 101 ARG A CA 1
ATOM 789 C C . ARG A 1 101 ? 11.578 13.475 6.311 1.00 85.94 101 ARG A C 1
ATOM 791 O O . ARG A 1 101 ? 10.413 13.644 5.955 1.00 85.94 101 ARG A O 1
ATOM 798 N N . LYS A 1 102 ? 11.913 12.751 7.384 1.00 87.19 102 LYS A N 1
ATOM 799 C CA . LYS A 1 102 ? 10.929 12.172 8.306 1.00 87.19 102 LYS A CA 1
ATOM 800 C C . LYS A 1 102 ? 10.099 13.278 8.958 1.00 87.19 102 LYS A C 1
ATOM 802 O O . LYS A 1 102 ? 8.878 13.200 8.926 1.00 87.19 102 LYS A O 1
ATOM 807 N N . GLY A 1 103 ? 10.742 14.356 9.416 1.00 89.75 103 GLY A N 1
ATOM 808 C CA . GLY A 1 103 ? 10.059 15.546 9.937 1.00 89.75 103 GLY A CA 1
ATOM 809 C C . GLY A 1 103 ? 9.086 16.188 8.938 1.00 89.75 103 GLY A C 1
ATOM 810 O O . GLY A 1 103 ? 7.990 16.584 9.321 1.00 89.75 103 GLY A O 1
ATOM 811 N N . VAL A 1 104 ? 9.429 16.228 7.644 1.00 92.62 104 VAL A N 1
ATOM 812 C CA . VAL A 1 104 ? 8.503 16.684 6.587 1.00 92.62 104 VAL A CA 1
ATOM 813 C C . VAL A 1 104 ? 7.290 15.759 6.464 1.00 92.62 104 VAL A C 1
ATOM 815 O O . VAL A 1 104 ? 6.167 16.250 6.401 1.00 92.62 104 VAL A O 1
ATOM 818 N N . CYS A 1 105 ? 7.498 14.438 6.445 1.00 93.38 105 CYS A N 1
ATOM 819 C CA . CYS A 1 105 ? 6.394 13.474 6.384 1.00 93.38 105 CYS A CA 1
ATOM 820 C C . CYS A 1 105 ? 5.478 13.611 7.603 1.00 93.38 105 CYS A C 1
ATOM 822 O O . CYS A 1 105 ? 4.261 13.594 7.455 1.00 93.38 105 CYS A O 1
ATOM 824 N N . PHE A 1 106 ? 6.064 13.806 8.787 1.00 93.00 106 PHE A N 1
ATOM 825 C CA . PHE A 1 106 ? 5.332 14.012 10.031 1.00 93.00 106 PHE A CA 1
ATOM 826 C C . PHE A 1 106 ? 4.485 15.276 9.994 1.00 93.00 106 PHE A C 1
ATOM 828 O O . PHE A 1 106 ? 3.290 15.200 10.238 1.00 93.00 106 PHE A O 1
ATOM 835 N N . ALA A 1 107 ? 5.054 16.413 9.596 1.00 94.38 107 ALA A N 1
ATOM 836 C CA . ALA A 1 107 ? 4.289 17.652 9.489 1.00 94.38 107 ALA A CA 1
ATOM 837 C C . ALA A 1 107 ? 3.081 17.512 8.541 1.00 94.38 107 ALA A C 1
ATOM 839 O O . ALA A 1 107 ? 1.992 17.980 8.859 1.00 94.38 107 ALA A O 1
ATOM 840 N N . MET A 1 108 ? 3.252 16.827 7.405 1.00 95.06 108 MET A N 1
ATOM 841 C CA . MET A 1 108 ? 2.169 16.621 6.434 1.00 95.06 108 MET A CA 1
ATOM 842 C C . MET A 1 108 ? 1.118 15.610 6.912 1.00 95.06 108 MET A C 1
ATOM 844 O O . MET A 1 108 ? -0.070 15.806 6.672 1.00 95.06 108 MET A O 1
ATOM 848 N N . ALA A 1 109 ? 1.534 14.535 7.585 1.00 94.00 109 ALA A N 1
ATOM 849 C CA . ALA A 1 109 ? 0.616 13.575 8.196 1.00 94.00 109 ALA A CA 1
ATOM 850 C C . ALA A 1 109 ? -0.219 14.236 9.303 1.00 94.00 109 ALA A C 1
ATOM 852 O O . ALA A 1 109 ? -1.427 14.043 9.363 1.00 94.00 109 ALA A O 1
ATOM 853 N N . ASP A 1 110 ? 0.423 15.040 10.145 1.00 93.06 110 ASP A N 1
ATOM 854 C CA . ASP A 1 110 ? -0.191 15.757 11.259 1.00 93.06 110 ASP A CA 1
ATOM 855 C C . ASP A 1 110 ? -1.197 16.822 10.775 1.00 93.06 110 ASP A C 1
ATOM 857 O O . ASP A 1 110 ? -2.297 16.933 11.313 1.00 93.06 110 ASP A O 1
ATOM 861 N N . GLU A 1 111 ? -0.874 17.544 9.695 1.00 92.44 111 GLU A N 1
ATOM 862 C CA . GLU A 1 111 ? -1.816 18.423 8.981 1.00 92.44 111 GLU A CA 1
ATOM 863 C C . GLU A 1 111 ? -3.053 17.651 8.489 1.00 92.44 111 GLU A C 1
ATOM 865 O O . GLU A 1 111 ? -4.175 18.020 8.825 1.00 92.44 111 GLU A O 1
ATOM 870 N N . LEU A 1 112 ? -2.861 16.532 7.777 1.00 91.56 112 LEU A N 1
ATOM 871 C CA . LEU A 1 112 ? -3.965 15.711 7.260 1.00 91.56 112 LEU A CA 1
ATOM 872 C C . LEU A 1 112 ? -4.869 15.163 8.365 1.00 91.56 112 LEU A C 1
ATOM 874 O O . LEU A 1 112 ? -6.093 15.163 8.225 1.00 91.56 112 LEU A O 1
ATOM 878 N N . VAL A 1 113 ? -4.269 14.682 9.454 1.00 89.00 113 VAL A N 1
ATOM 879 C CA . VAL A 1 113 ? -4.996 14.172 10.619 1.00 89.00 113 VAL A CA 1
ATOM 880 C C . VAL A 1 113 ? -5.863 15.281 11.207 1.00 89.00 113 VAL A C 1
ATOM 882 O O . VAL A 1 113 ? -7.058 15.067 11.408 1.00 89.00 113 VAL A O 1
ATOM 885 N N . ARG A 1 114 ? -5.309 16.480 11.426 1.00 88.25 114 ARG A N 1
ATOM 886 C CA . ARG A 1 114 ? -6.075 17.614 11.960 1.00 88.25 114 ARG A CA 1
ATOM 887 C C . ARG A 1 114 ? -7.193 18.066 11.028 1.00 88.25 114 ARG A C 1
ATOM 889 O O . ARG A 1 114 ? -8.309 18.253 11.509 1.00 88.25 114 ARG A O 1
ATOM 896 N N . ASP A 1 115 ? -6.934 18.171 9.728 1.00 86.75 115 ASP A N 1
ATOM 897 C CA . ASP A 1 115 ? -7.941 18.564 8.734 1.00 86.75 115 ASP A CA 1
ATOM 898 C C . ASP A 1 115 ? -9.120 17.577 8.713 1.00 86.75 115 ASP A C 1
ATOM 900 O O . ASP A 1 115 ? -10.288 17.973 8.726 1.00 86.75 115 ASP A O 1
ATOM 904 N N . CYS A 1 116 ? -8.827 16.273 8.752 1.00 80.75 116 CYS A N 1
ATOM 905 C CA . CYS A 1 116 ? -9.850 15.228 8.729 1.00 80.75 116 CYS A CA 1
ATOM 906 C C . CYS A 1 116 ? -10.592 15.086 10.070 1.00 80.75 116 CYS A C 1
ATOM 908 O O . CYS A 1 116 ? -11.753 14.672 10.096 1.00 80.75 116 CYS A O 1
ATOM 910 N N . LEU A 1 117 ? -9.948 15.421 11.193 1.00 71.38 117 LEU A N 1
ATOM 911 C CA . LEU A 1 117 ? -10.571 15.383 12.517 1.00 71.38 117 LEU A CA 1
ATOM 912 C C . LEU A 1 117 ? -11.420 16.619 12.811 1.00 71.38 117 LEU A C 1
ATOM 914 O O . LEU A 1 117 ? -12.513 16.465 13.356 1.00 71.38 117 LEU A O 1
ATOM 918 N N . GLY A 1 118 ? -10.967 17.811 12.414 1.00 60.41 118 GLY A N 1
ATOM 919 C CA . GLY A 1 118 ? -11.678 19.078 12.612 1.00 60.41 118 GLY A CA 1
ATOM 920 C C . GLY A 1 118 ? -12.989 19.186 11.823 1.00 60.41 118 GLY A C 1
ATOM 921 O O . GLY A 1 118 ? -13.882 19.933 12.210 1.00 60.41 118 GLY A O 1
ATOM 922 N N . GLY A 1 119 ? -13.158 18.392 10.760 1.00 55.22 119 GLY A N 1
ATOM 923 C CA . GLY A 1 119 ? -14.402 18.317 9.983 1.00 55.22 119 GLY A CA 1
ATOM 924 C C . GLY A 1 119 ? -15.540 17.507 10.630 1.00 55.22 119 GLY A C 1
ATOM 925 O O . GLY A 1 119 ? -16.666 17.536 10.132 1.00 55.22 119 GLY A O 1
ATOM 926 N N . ASN A 1 120 ? -15.293 16.788 11.737 1.00 49.88 120 ASN A N 1
ATOM 927 C CA . ASN A 1 120 ? -16.273 15.872 12.350 1.00 49.88 120 ASN A CA 1
ATOM 928 C C . ASN A 1 120 ? -17.447 16.551 13.085 1.00 49.88 120 ASN A C 1
ATOM 930 O O . ASN A 1 120 ? -18.354 15.843 13.525 1.00 49.88 120 ASN A O 1
ATOM 934 N N . GLU A 1 121 ? -17.491 17.881 13.212 1.00 46.03 121 GLU A N 1
ATOM 935 C CA . GLU A 1 121 ? -18.615 18.567 13.878 1.00 46.03 121 GLU A CA 1
ATOM 936 C C . GLU A 1 121 ? -19.933 18.515 13.082 1.00 46.03 121 GLU A C 1
ATOM 938 O O . GLU A 1 121 ? -21.000 18.794 13.624 1.00 46.03 121 GLU A O 1
ATOM 943 N N . LYS A 1 122 ? -19.902 18.084 11.813 1.00 44.97 122 LYS A N 1
ATOM 944 C CA . LYS A 1 122 ? -21.101 17.853 10.991 1.00 44.97 122 LYS A CA 1
ATOM 945 C C . LYS A 1 122 ? -21.222 16.393 10.561 1.00 44.97 122 LYS A C 1
ATOM 947 O O . LYS A 1 122 ? -21.296 16.094 9.372 1.00 44.97 122 LYS A O 1
ATOM 952 N N . ARG A 1 123 ? -21.261 15.454 11.511 1.00 52.88 123 ARG A N 1
ATOM 953 C CA . ARG A 1 123 ? -21.652 14.072 11.184 1.00 52.88 123 ARG A CA 1
ATOM 954 C C . ARG A 1 123 ? -23.123 14.027 10.784 1.00 52.88 123 ARG A C 1
ATOM 956 O O . ARG A 1 123 ? -24.021 14.047 11.621 1.00 52.88 123 ARG A O 1
ATOM 963 N N . SER A 1 124 ? -23.338 13.973 9.475 1.00 53.50 124 SER A N 1
ATOM 964 C CA . SER A 1 124 ? -24.585 13.538 8.861 1.00 53.50 124 SER A CA 1
ATOM 965 C C . SER A 1 124 ? -24.968 12.148 9.387 1.00 53.50 124 SER A C 1
ATOM 967 O O . SER A 1 124 ? -24.105 11.300 9.599 1.00 53.50 124 SER A O 1
ATOM 969 N N . SER A 1 125 ? -26.262 11.896 9.583 1.00 55.09 125 SER A N 1
ATOM 970 C CA . SER A 1 125 ? -26.819 10.591 9.976 1.00 55.09 125 SER A CA 1
ATOM 971 C C . SER A 1 125 ? -26.754 9.527 8.866 1.00 55.09 125 SER A C 1
ATOM 973 O O . SER A 1 125 ? -27.249 8.412 9.040 1.00 55.09 125 SER A O 1
ATOM 975 N N . LEU A 1 126 ? -26.166 9.865 7.718 1.00 66.38 126 LEU A N 1
ATOM 976 C CA . LEU A 1 126 ? -25.978 8.981 6.574 1.00 66.38 126 LEU A CA 1
ATOM 977 C C . LEU A 1 126 ? -24.767 8.060 6.777 1.00 66.38 126 LEU A C 1
ATOM 979 O O . LEU A 1 126 ? -23.776 8.426 7.409 1.00 66.38 126 LEU A O 1
ATOM 983 N N . ARG A 1 127 ? -24.854 6.840 6.232 1.00 76.44 127 ARG A N 1
ATOM 984 C CA . ARG A 1 127 ? -23.702 5.930 6.167 1.00 76.44 127 ARG A CA 1
ATOM 985 C C . ARG A 1 127 ? -22.576 6.596 5.358 1.00 76.44 127 ARG A C 1
ATOM 987 O O . ARG A 1 127 ? -22.896 7.220 4.346 1.00 76.44 127 ARG A O 1
ATOM 994 N N . PRO A 1 128 ? -21.304 6.446 5.775 1.00 83.31 128 PRO A N 1
ATOM 995 C CA . PRO A 1 128 ? -20.175 7.007 5.042 1.00 83.31 128 PRO A CA 1
ATOM 996 C C . PRO A 1 128 ? -20.100 6.399 3.641 1.00 83.31 128 PRO A C 1
ATOM 998 O O . PRO A 1 128 ? -20.322 5.195 3.477 1.00 83.31 128 PRO A O 1
ATOM 1001 N N . ASP A 1 129 ? -19.790 7.226 2.648 1.00 89.56 129 ASP A N 1
ATOM 1002 C CA . ASP A 1 129 ? -19.523 6.762 1.289 1.00 89.56 129 ASP A CA 1
ATOM 1003 C C . ASP A 1 129 ? -18.099 6.190 1.154 1.00 89.56 129 ASP A C 1
ATOM 1005 O O . ASP A 1 129 ? -17.295 6.207 2.090 1.00 89.56 129 ASP A O 1
ATOM 1009 N N . GLU A 1 130 ? -17.780 5.640 -0.018 1.00 90.31 130 GLU A N 1
ATOM 1010 C CA . GLU A 1 130 ? -16.481 5.011 -0.266 1.00 90.31 130 GLU A CA 1
ATOM 1011 C C . GLU A 1 130 ? -15.304 5.986 -0.112 1.00 90.31 130 GLU A C 1
ATOM 1013 O O . GLU A 1 130 ? -14.258 5.607 0.421 1.00 90.31 130 GLU A O 1
ATOM 1018 N N . SER A 1 131 ? -15.489 7.250 -0.503 1.00 90.12 131 SER A N 1
ATOM 1019 C CA . SER A 1 131 ? -14.474 8.296 -0.357 1.00 90.12 131 SER A CA 1
ATOM 1020 C C . SER A 1 131 ? -14.169 8.549 1.118 1.00 90.12 131 SER A C 1
ATOM 1022 O O . SER A 1 131 ? -13.012 8.499 1.540 1.00 90.12 131 SER A O 1
ATOM 1024 N N . GLU A 1 132 ? -15.202 8.710 1.947 1.00 90.94 132 GLU A N 1
ATOM 1025 C CA . GLU A 1 132 ? -15.038 8.899 3.385 1.00 90.94 132 GLU A CA 1
ATOM 1026 C C . GLU A 1 132 ? -14.361 7.689 4.049 1.00 90.94 132 GLU A C 1
ATOM 1028 O O . GLU A 1 132 ? -13.498 7.844 4.921 1.00 90.94 132 GLU A O 1
ATOM 1033 N N . LEU A 1 133 ? -14.704 6.471 3.622 1.00 94.06 133 LEU A N 1
ATOM 1034 C CA . LEU A 1 133 ? -14.070 5.253 4.123 1.00 94.06 133 LEU A CA 1
ATOM 1035 C C . LEU A 1 133 ? -12.579 5.168 3.758 1.00 94.06 133 LEU A C 1
ATOM 1037 O O . LEU A 1 133 ? -11.769 4.770 4.606 1.00 94.06 133 LEU A O 1
ATOM 1041 N N . LEU A 1 134 ? -12.209 5.554 2.535 1.00 93.44 134 LEU A N 1
ATOM 1042 C CA . LEU A 1 134 ? -10.817 5.622 2.088 1.00 93.44 134 LEU A CA 1
ATOM 1043 C C . LEU A 1 134 ? -10.030 6.685 2.857 1.00 93.44 134 LEU A C 1
ATOM 1045 O O . LEU A 1 134 ? -8.927 6.400 3.317 1.00 93.44 134 LEU A O 1
ATOM 1049 N N . ILE A 1 135 ? -10.608 7.870 3.075 1.00 93.31 135 ILE A N 1
ATOM 1050 C CA . ILE A 1 135 ? -9.976 8.941 3.859 1.00 93.31 135 ILE A CA 1
ATOM 1051 C C . ILE A 1 135 ? -9.707 8.460 5.285 1.00 93.31 135 ILE A C 1
ATOM 1053 O O . ILE A 1 135 ? -8.573 8.531 5.756 1.00 93.31 135 ILE A O 1
ATOM 1057 N N . ARG A 1 136 ? -10.717 7.900 5.967 1.00 93.00 136 ARG A N 1
ATOM 1058 C CA . ARG A 1 136 ? -10.560 7.380 7.337 1.00 93.00 136 ARG A CA 1
ATOM 1059 C C . ARG A 1 136 ? -9.469 6.309 7.419 1.00 93.00 136 ARG A C 1
ATOM 1061 O O . ARG A 1 136 ? -8.687 6.302 8.366 1.00 93.00 136 ARG A O 1
ATOM 1068 N N . THR A 1 137 ? -9.393 5.427 6.423 1.00 95.62 137 THR A N 1
ATOM 1069 C CA . THR A 1 137 ? -8.375 4.366 6.368 1.00 95.62 137 THR A CA 1
ATOM 1070 C C . THR A 1 137 ? -6.977 4.939 6.103 1.00 95.62 137 THR A C 1
ATOM 1072 O O . THR A 1 137 ? -6.025 4.589 6.803 1.00 95.62 137 THR A O 1
ATOM 1075 N N . GLY A 1 138 ? -6.854 5.880 5.162 1.00 95.19 138 GLY A N 1
ATOM 1076 C CA . GLY A 1 138 ? -5.606 6.577 4.847 1.00 95.19 138 GLY A CA 1
ATOM 1077 C C . GLY A 1 138 ? -5.057 7.386 6.025 1.00 95.19 138 GLY A C 1
ATOM 1078 O O . GLY A 1 138 ? -3.862 7.318 6.310 1.00 95.19 138 GLY A O 1
ATOM 1079 N N . VAL A 1 139 ? -5.928 8.078 6.766 1.00 95.25 139 VAL A N 1
ATOM 1080 C CA . VAL A 1 139 ? -5.565 8.805 7.993 1.00 95.25 139 VAL A CA 1
ATOM 1081 C C . VAL A 1 139 ? -4.989 7.852 9.039 1.00 95.25 139 VAL A C 1
ATOM 1083 O O . VAL A 1 139 ? -3.958 8.160 9.631 1.00 95.25 139 VAL A O 1
ATOM 1086 N N . CYS A 1 140 ? -5.573 6.665 9.233 1.00 96.38 140 CYS A N 1
ATOM 1087 C CA . CYS A 1 140 ? -4.996 5.663 10.134 1.00 96.38 140 CYS A CA 1
ATOM 1088 C C . CYS A 1 140 ? -3.608 5.1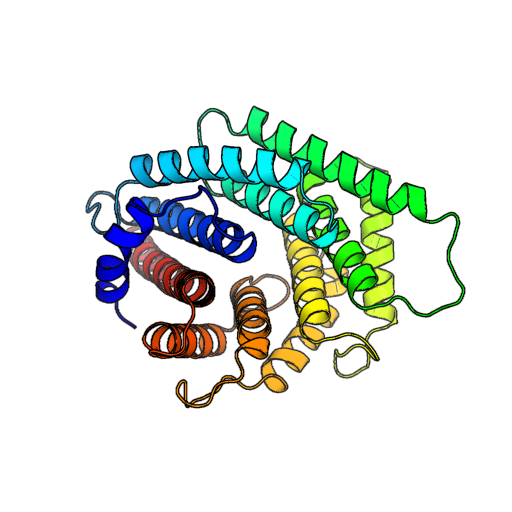89 9.698 1.00 96.38 140 CYS A C 1
ATOM 1090 O O . CYS A 1 140 ? -2.751 4.962 10.549 1.00 96.38 140 CYS A O 1
ATOM 1092 N N . HIS A 1 141 ? -3.363 5.083 8.393 1.00 93.75 141 HIS A N 1
ATOM 1093 C CA . HIS A 1 141 ? -2.033 4.780 7.869 1.00 93.75 141 HIS A CA 1
ATOM 1094 C C . HIS A 1 141 ? -1.016 5.870 8.250 1.00 93.75 141 HIS A C 1
ATOM 1096 O O . HIS A 1 141 ? 0.061 5.560 8.758 1.00 93.75 141 HIS A O 1
ATOM 1102 N N . CYS A 1 142 ? -1.386 7.144 8.082 1.00 94.94 142 CYS A N 1
ATOM 1103 C CA . CYS A 1 142 ? -0.563 8.288 8.479 1.00 94.94 142 CYS A CA 1
ATOM 1104 C C . CYS A 1 142 ? -0.333 8.357 9.998 1.00 94.94 142 CYS A C 1
ATOM 1106 O O . CYS A 1 142 ? 0.776 8.663 10.429 1.00 94.94 142 CYS A O 1
ATOM 1108 N N . LEU A 1 143 ? -1.350 8.036 10.807 1.00 95.19 143 LEU A N 1
ATOM 1109 C CA . LEU A 1 143 ? -1.229 7.961 12.267 1.00 95.19 143 LEU A CA 1
ATOM 1110 C C . LEU A 1 143 ? -0.189 6.918 12.687 1.00 95.19 143 LEU A C 1
ATOM 1112 O O . LEU A 1 143 ? 0.636 7.200 13.548 1.00 95.19 143 LEU A O 1
ATOM 1116 N N . ILE A 1 144 ? -0.175 5.735 12.062 1.00 94.31 1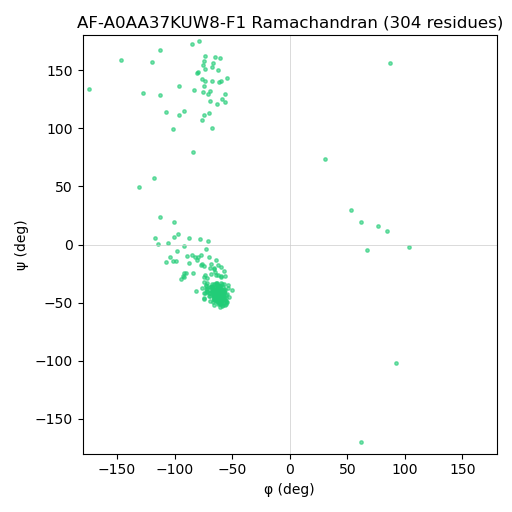44 ILE A N 1
ATOM 1117 C CA . ILE A 1 144 ? 0.849 4.721 12.355 1.00 94.31 144 ILE A CA 1
ATOM 1118 C C . ILE A 1 144 ? 2.249 5.259 12.043 1.00 94.31 144 ILE A C 1
ATOM 1120 O O . ILE A 1 144 ? 3.159 5.103 12.854 1.00 94.31 144 ILE A O 1
ATOM 1124 N N . ASP A 1 145 ? 2.422 5.904 10.888 1.00 91.75 145 ASP A N 1
ATOM 1125 C CA . ASP A 1 145 ? 3.721 6.435 10.475 1.00 91.75 145 ASP A CA 1
ATOM 1126 C C . ASP A 1 145 ? 4.232 7.517 11.442 1.00 91.75 145 ASP A C 1
ATOM 1128 O O . ASP A 1 145 ? 5.411 7.485 11.806 1.00 91.75 145 ASP A O 1
ATOM 1132 N N . LEU A 1 146 ? 3.344 8.416 11.891 1.00 91.38 146 LEU A N 1
ATOM 1133 C CA . LEU A 1 146 ? 3.609 9.451 12.902 1.00 91.38 146 LEU A CA 1
ATOM 1134 C C . LEU A 1 146 ? 4.064 8.868 14.239 1.00 91.38 146 LEU A C 1
ATOM 1136 O O . LEU A 1 146 ? 5.033 9.342 14.825 1.00 91.38 146 LEU A O 1
ATOM 1140 N N . LEU A 1 147 ? 3.359 7.839 14.707 1.00 91.38 147 LEU A N 1
ATOM 1141 C CA . LEU A 1 147 ? 3.549 7.257 16.033 1.00 91.38 147 LEU A CA 1
ATOM 1142 C C . LEU A 1 147 ? 4.721 6.259 16.085 1.00 91.38 147 LEU A C 1
ATOM 1144 O O . LEU A 1 147 ? 5.109 5.834 17.167 1.00 91.38 147 LEU A O 1
ATOM 1148 N N . TYR A 1 148 ? 5.300 5.853 14.949 1.00 86.81 148 TYR A N 1
ATOM 1149 C CA . TYR A 1 148 ? 6.412 4.893 14.902 1.00 86.81 148 TYR A CA 1
ATOM 1150 C C . TYR A 1 148 ? 7.795 5.559 15.138 1.00 86.81 148 TYR A C 1
ATOM 1152 O O . TYR A 1 148 ? 8.145 6.545 14.461 1.00 86.81 148 TYR A O 1
ATOM 1160 N N . PRO A 1 149 ? 8.670 5.003 16.013 1.00 80.50 149 PRO A N 1
ATOM 1161 C CA . PRO A 1 149 ? 8.684 3.617 16.518 1.00 80.50 149 PRO A CA 1
ATOM 1162 C C . PRO A 1 149 ? 7.923 3.353 17.822 1.00 80.50 149 PRO A C 1
ATOM 1164 O O . PRO A 1 149 ? 7.893 2.218 18.284 1.00 80.50 149 PRO A O 1
ATOM 1167 N N . GLY A 1 150 ? 7.326 4.369 18.429 1.00 79.62 150 GLY A N 1
ATOM 1168 C CA . GLY A 1 150 ? 6.549 4.206 19.646 1.00 79.62 150 GLY A CA 1
ATOM 1169 C C . GLY A 1 150 ? 5.877 5.523 20.032 1.00 79.62 150 GLY A C 1
ATOM 1170 O O . GLY A 1 150 ? 6.546 6.556 19.996 1.00 79.62 150 GLY A O 1
ATOM 1171 N N . PRO A 1 151 ? 4.582 5.501 20.379 1.00 83.38 151 PRO A N 1
ATOM 1172 C CA . PRO A 1 151 ? 3.850 6.689 20.789 1.00 83.38 151 PRO A CA 1
ATOM 1173 C C . PRO A 1 151 ? 4.232 7.106 22.211 1.00 83.38 151 PRO A C 1
ATOM 1175 O O . PRO A 1 151 ? 4.587 6.261 23.041 1.00 83.38 151 PRO A O 1
ATOM 1178 N N . ASP A 1 152 ? 4.069 8.390 22.519 1.00 80.50 152 ASP A N 1
ATOM 1179 C CA . ASP A 1 152 ? 4.166 8.870 23.894 1.00 80.50 152 ASP A CA 1
ATOM 1180 C C . ASP A 1 152 ? 3.001 8.333 24.746 1.00 80.50 152 ASP A C 1
ATOM 1182 O O . ASP A 1 152 ? 1.904 8.014 24.265 1.00 80.50 152 ASP A O 1
ATOM 1186 N N . ALA A 1 153 ? 3.227 8.208 26.055 1.00 69.50 153 ALA A N 1
ATOM 1187 C CA . ALA A 1 153 ? 2.188 7.756 26.972 1.00 69.50 153 ALA A CA 1
ATOM 1188 C C . ALA A 1 153 ? 1.021 8.759 27.000 1.00 69.50 153 ALA A C 1
ATOM 1190 O O . ALA A 1 153 ? 1.198 9.918 27.365 1.00 69.50 153 ALA A O 1
ATOM 1191 N N . GLY A 1 154 ? -0.185 8.296 26.660 1.00 73.25 154 GLY A N 1
ATOM 1192 C CA . GLY A 1 154 ? -1.387 9.139 26.640 1.00 73.25 154 GLY A CA 1
ATOM 1193 C C . GLY A 1 154 ? -1.596 9.931 25.347 1.00 73.25 154 GLY A C 1
ATOM 1194 O O . GLY A 1 154 ? -2.472 10.789 25.322 1.00 73.25 154 GLY A O 1
ATOM 1195 N N . ASP A 1 155 ? -0.844 9.628 24.287 1.00 87.25 155 ASP A N 1
ATOM 1196 C CA . ASP A 1 155 ? -0.999 10.264 22.980 1.00 87.25 155 ASP A CA 1
ATOM 1197 C C . ASP A 1 155 ? -2.440 10.121 22.431 1.00 87.25 155 ASP A C 1
ATOM 1199 O O . ASP A 1 155 ? -2.984 9.018 22.279 1.00 87.25 155 ASP A O 1
ATOM 1203 N N . GLU A 1 156 ? -3.076 11.257 22.134 1.00 89.31 156 GLU A N 1
ATOM 1204 C CA . GLU A 1 156 ? -4.449 11.325 21.627 1.00 89.31 156 GLU A CA 1
ATOM 1205 C C . GLU A 1 156 ? -4.600 10.663 20.249 1.00 89.31 156 GLU A C 1
ATOM 1207 O O . GLU A 1 156 ? -5.628 10.035 19.968 1.00 89.31 156 GLU A O 1
ATOM 1212 N N . TYR A 1 157 ? -3.566 10.733 19.406 1.00 91.69 157 TYR A N 1
ATOM 1213 C CA . TYR A 1 157 ? -3.532 10.091 18.094 1.00 91.69 157 TYR A CA 1
ATOM 1214 C C . TYR A 1 157 ? -3.507 8.570 18.217 1.00 91.69 157 TYR A C 1
ATOM 1216 O O . TYR A 1 157 ? -4.192 7.879 17.454 1.00 91.69 157 TYR A O 1
ATOM 1224 N N . LEU A 1 158 ? -2.816 8.031 19.226 1.00 92.44 158 LEU A N 1
ATOM 1225 C CA . LEU A 1 158 ? -2.866 6.599 19.519 1.00 92.44 158 LEU A CA 1
ATOM 1226 C C . LEU A 1 158 ? -4.273 6.166 19.953 1.00 92.44 158 LEU A C 1
ATOM 1228 O O . LEU A 1 158 ? -4.771 5.131 19.502 1.00 92.44 158 LEU A O 1
ATOM 1232 N N . LEU A 1 159 ? -4.931 6.941 20.821 1.00 90.81 159 LEU A N 1
ATOM 1233 C CA . LEU A 1 159 ? -6.292 6.637 21.274 1.00 90.81 159 LEU A CA 1
ATOM 1234 C C . LEU A 1 159 ? -7.294 6.659 20.117 1.00 90.81 159 LEU A C 1
ATOM 1236 O O . LEU A 1 159 ? -8.146 5.772 20.022 1.00 90.81 159 LEU A O 1
ATOM 1240 N N . LEU A 1 160 ? -7.183 7.642 19.225 1.00 90.88 160 LEU A N 1
ATOM 1241 C CA . LEU A 1 160 ? -7.990 7.729 18.013 1.00 90.88 160 LEU A CA 1
ATOM 1242 C C . LEU A 1 160 ? -7.789 6.505 17.111 1.00 90.88 160 LEU A C 1
ATOM 1244 O O . LEU A 1 160 ? -8.769 5.876 16.706 1.00 90.88 160 LEU A O 1
ATOM 1248 N N . LEU A 1 161 ? -6.534 6.142 16.839 1.00 94.06 161 LEU A N 1
ATOM 1249 C CA . LEU A 1 161 ? -6.187 4.982 16.021 1.00 94.06 161 LEU A CA 1
ATOM 1250 C C . LEU A 1 161 ? -6.770 3.689 16.609 1.00 94.06 161 LEU A C 1
ATOM 1252 O O . LEU A 1 161 ? -7.436 2.929 15.903 1.00 94.06 161 LEU A O 1
ATOM 1256 N N . LYS A 1 162 ? -6.606 3.475 17.921 1.00 94.00 162 LYS A N 1
ATOM 1257 C CA . LYS A 1 162 ? -7.169 2.318 18.635 1.00 94.00 162 LYS A CA 1
ATOM 1258 C C . LYS A 1 162 ? -8.693 2.268 18.554 1.00 94.00 162 LYS A C 1
ATOM 1260 O O . LYS A 1 162 ? -9.251 1.193 18.323 1.00 94.00 162 LYS A O 1
ATOM 1265 N N . ARG A 1 163 ? -9.377 3.408 18.714 1.00 93.88 163 ARG A N 1
ATOM 1266 C CA . ARG A 1 163 ? -10.843 3.493 18.576 1.00 93.88 163 ARG A CA 1
ATOM 1267 C C . ARG A 1 163 ? -11.291 3.127 17.165 1.00 93.88 163 ARG A C 1
ATOM 1269 O O . ARG A 1 163 ? -12.239 2.360 17.024 1.00 93.88 163 ARG A O 1
ATOM 1276 N N . GLN A 1 164 ? -10.600 3.625 16.141 1.00 95.19 164 GLN A N 1
ATOM 1277 C CA . GLN A 1 164 ? -10.945 3.348 14.748 1.00 95.19 164 GLN A CA 1
ATOM 1278 C C . GLN A 1 164 ? -10.760 1.862 14.397 1.00 95.19 164 GLN A C 1
ATOM 1280 O O . GLN A 1 164 ? -11.674 1.257 13.838 1.00 95.19 164 GLN A O 1
ATOM 1285 N N . ILE A 1 165 ? -9.634 1.255 14.794 1.00 96.81 165 ILE A N 1
ATOM 1286 C CA . ILE A 1 165 ? -9.372 -0.183 14.604 1.00 96.81 165 ILE A CA 1
ATOM 1287 C C . ILE A 1 165 ? -10.409 -1.033 15.350 1.00 96.81 165 ILE A C 1
ATOM 1289 O O . ILE A 1 165 ? -10.972 -1.965 14.779 1.00 96.81 165 ILE A O 1
ATOM 1293 N N . SER A 1 166 ? -10.711 -0.688 16.605 1.00 96.12 166 SER A N 1
ATOM 1294 C CA . SER A 1 166 ? -11.718 -1.407 17.401 1.00 96.12 166 SER A CA 1
ATOM 1295 C C . SER A 1 166 ? -13.107 -1.329 16.762 1.00 96.12 166 SER A C 1
ATOM 1297 O O . SER A 1 166 ? -13.821 -2.328 16.726 1.00 96.12 166 SER A O 1
ATOM 1299 N N . GLY A 1 167 ? -13.471 -0.165 16.212 1.00 95.94 167 GLY A N 1
ATOM 1300 C CA . GLY A 1 167 ? -14.712 0.022 15.461 1.00 95.94 167 GLY A CA 1
ATOM 1301 C C . GLY A 1 167 ? -14.787 -0.882 14.232 1.00 95.94 167 GLY A C 1
ATOM 1302 O O . GLY A 1 167 ? -15.769 -1.600 14.066 1.00 95.94 167 GLY A O 1
ATOM 1303 N N . TRP A 1 168 ? -13.725 -0.938 13.420 1.00 97.31 168 TRP A N 1
ATOM 1304 C CA . TRP A 1 168 ? -13.678 -1.853 12.275 1.00 97.31 168 TRP A CA 1
ATOM 1305 C C . TRP A 1 168 ? -13.825 -3.314 12.695 1.00 97.31 168 TRP A C 1
ATOM 1307 O O . TRP A 1 168 ? -14.536 -4.062 12.034 1.00 97.31 168 TRP A O 1
ATOM 1317 N N . ILE A 1 169 ? -13.193 -3.739 13.787 1.00 97.75 169 ILE A N 1
ATOM 1318 C CA . ILE A 1 169 ? -13.305 -5.123 14.267 1.00 97.75 169 ILE A CA 1
ATOM 1319 C C . ILE A 1 169 ? -14.723 -5.428 14.757 1.00 97.75 169 ILE A C 1
ATOM 1321 O O . ILE A 1 169 ? -15.237 -6.506 14.474 1.00 97.75 169 ILE A O 1
ATOM 1325 N N . ALA A 1 170 ? -15.371 -4.487 15.447 1.00 96.94 170 ALA A N 1
ATOM 1326 C CA . ALA A 1 170 ? -16.749 -4.646 15.908 1.00 96.94 170 ALA A CA 1
ATOM 1327 C C . ALA A 1 170 ? -17.762 -4.720 14.748 1.00 96.94 170 ALA A C 1
ATOM 1329 O O . ALA A 1 170 ? -18.753 -5.438 14.844 1.00 96.94 170 ALA A O 1
ATOM 1330 N N . GLU A 1 171 ? -17.504 -4.004 13.650 1.00 96.38 171 GLU A N 1
ATOM 1331 C CA . GLU A 1 171 ? -18.312 -4.030 12.421 1.00 96.38 171 GLU A CA 1
ATOM 1332 C C . GLU A 1 171 ? -18.018 -5.240 11.516 1.00 96.38 171 GLU A C 1
ATOM 1334 O O . GLU A 1 171 ? -18.734 -5.465 10.538 1.00 96.38 171 GLU A O 1
ATOM 1339 N N . MET A 1 172 ? -16.949 -5.993 11.793 1.00 98.00 172 MET A N 1
ATOM 1340 C CA . MET A 1 172 ? -16.527 -7.122 10.968 1.00 98.00 172 MET A CA 1
ATOM 1341 C C . MET A 1 172 ? -17.500 -8.293 11.120 1.00 98.00 172 MET A C 1
ATOM 1343 O O . MET A 1 172 ? -17.798 -8.759 12.222 1.00 98.00 172 MET A O 1
ATOM 1347 N N . ASN A 1 173 ? -17.950 -8.823 9.988 1.00 98.25 173 ASN A N 1
ATOM 1348 C CA . ASN A 1 173 ? -18.763 -10.025 9.935 1.00 98.25 173 ASN A CA 1
ATOM 1349 C C . ASN A 1 173 ? -17.970 -11.245 10.439 1.00 98.25 173 ASN A C 1
ATOM 1351 O O . ASN A 1 173 ? -16.735 -11.270 10.473 1.00 98.25 173 ASN A O 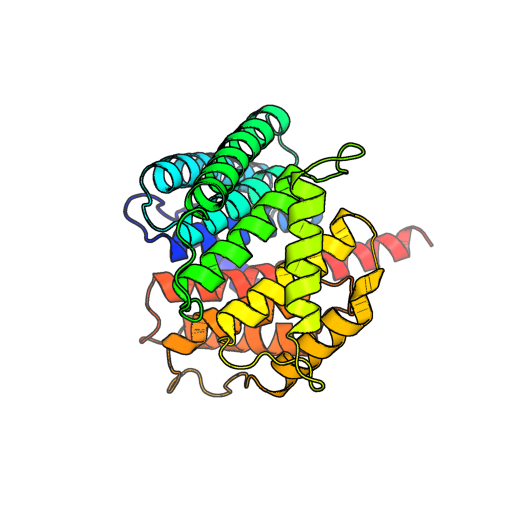1
ATOM 1355 N N . ARG A 1 174 ? -18.691 -12.311 10.806 1.00 97.38 174 ARG A N 1
ATOM 1356 C CA . ARG A 1 174 ? -18.080 -13.550 11.325 1.00 97.38 174 ARG A CA 1
ATOM 1357 C C . ARG A 1 174 ? -17.111 -14.210 10.346 1.00 97.38 174 ARG A C 1
ATOM 1359 O O . ARG A 1 174 ? -16.199 -14.892 10.795 1.00 97.38 174 ARG A O 1
ATOM 1366 N N . ASP A 1 175 ? -17.310 -14.020 9.048 1.00 97.38 175 ASP A N 1
ATOM 1367 C CA . ASP A 1 175 ? -16.445 -14.546 7.993 1.00 97.38 175 ASP A CA 1
ATOM 1368 C C . ASP A 1 175 ? -15.179 -13.705 7.765 1.00 97.38 175 ASP A C 1
ATOM 1370 O O . ASP A 1 175 ? -14.251 -14.200 7.141 1.00 97.38 175 ASP A O 1
ATOM 1374 N N . GLY A 1 176 ? -15.098 -12.483 8.308 1.00 97.62 176 GLY A N 1
ATOM 1375 C CA . GLY A 1 176 ? -13.981 -11.556 8.100 1.00 97.62 176 GLY A CA 1
ATOM 1376 C C . GLY A 1 176 ? -14.262 -10.410 7.120 1.00 97.62 176 GLY A C 1
ATOM 1377 O O . GLY A 1 176 ? -13.391 -9.560 6.929 1.00 97.62 176 GLY A O 1
ATOM 1378 N N . SER A 1 177 ? -15.454 -10.364 6.519 1.00 98.06 177 SER A N 1
ATOM 1379 C CA . SER A 1 177 ? -15.891 -9.297 5.612 1.00 98.06 177 SER A CA 1
ATOM 1380 C C . SER A 1 177 ? -16.490 -8.091 6.351 1.00 98.06 177 SER A C 1
ATOM 1382 O O . SER A 1 177 ? -16.725 -8.133 7.559 1.00 98.06 177 SER A O 1
ATOM 1384 N N . TRP A 1 178 ? -16.782 -7.012 5.618 1.00 97.69 178 TRP A N 1
ATOM 1385 C CA . TRP A 1 178 ? -17.547 -5.866 6.118 1.00 97.69 178 TRP A CA 1
ATOM 1386 C C . TRP A 1 178 ? -18.711 -5.547 5.187 1.00 97.69 178 TRP A C 1
ATOM 1388 O O . TRP A 1 178 ? -18.542 -5.392 3.977 1.00 97.69 178 TRP A O 1
ATOM 1398 N N . SER A 1 179 ? -19.899 -5.399 5.763 1.00 94.31 179 SER A N 1
ATOM 1399 C CA . SER A 1 179 ? -21.104 -5.062 5.008 1.00 94.31 179 SER A CA 1
ATOM 1400 C C . SER A 1 179 ? -21.038 -3.624 4.480 1.00 94.31 179 SER A C 1
ATOM 1402 O O . SER A 1 179 ? -20.903 -2.684 5.260 1.00 94.31 179 SER A O 1
ATOM 1404 N N . GLY A 1 180 ? -21.180 -3.443 3.163 1.00 92.06 180 GLY A N 1
ATOM 1405 C CA . GLY A 1 180 ? -21.146 -2.120 2.525 1.00 92.06 180 GLY A CA 1
ATOM 1406 C C . GLY A 1 180 ? -19.747 -1.510 2.381 1.00 92.06 180 GLY A C 1
ATOM 1407 O O . GLY A 1 180 ? -19.640 -0.311 2.152 1.00 92.06 180 GLY A O 1
ATOM 1408 N N . VAL A 1 181 ? -18.688 -2.312 2.522 1.00 96.50 181 VAL A N 1
ATOM 1409 C CA . VAL A 1 181 ? -17.296 -1.884 2.324 1.00 96.50 181 VAL A CA 1
ATOM 1410 C C . VAL A 1 181 ? -16.729 -2.594 1.097 1.00 96.50 181 VAL A C 1
ATOM 1412 O O . VAL A 1 181 ? -16.821 -3.818 0.993 1.00 96.50 181 VAL A O 1
ATOM 1415 N N . SER A 1 182 ? -16.149 -1.833 0.167 1.00 96.38 182 SER A N 1
ATOM 1416 C CA . SER A 1 182 ? -15.533 -2.393 -1.040 1.00 96.38 182 SER A CA 1
ATOM 1417 C C . SER A 1 182 ? -14.289 -3.232 -0.707 1.00 96.38 182 SER A C 1
ATOM 1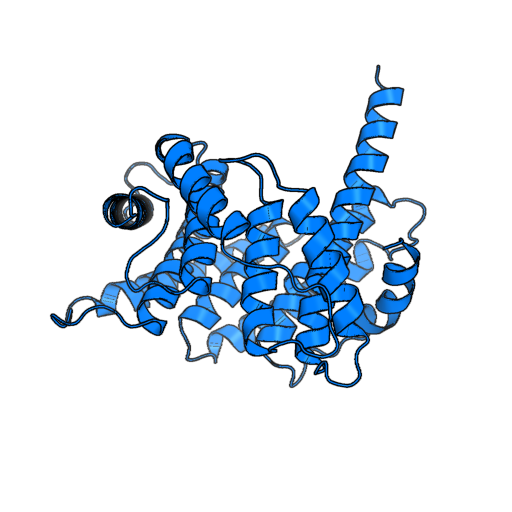419 O O . SER A 1 182 ? -13.643 -3.004 0.324 1.00 96.38 182 SER A O 1
ATOM 1421 N N . PRO A 1 183 ? -13.900 -4.187 -1.577 1.00 97.12 183 PRO A N 1
ATOM 1422 C CA . PRO A 1 183 ? -12.647 -4.923 -1.418 1.00 97.12 183 PRO A CA 1
ATOM 1423 C C . PRO A 1 183 ? -11.427 -4.007 -1.283 1.00 97.12 183 PRO A C 1
ATOM 1425 O O . PRO A 1 183 ? -10.543 -4.286 -0.479 1.00 97.12 183 PRO A O 1
ATOM 1428 N N . ASP A 1 184 ? -11.404 -2.889 -2.008 1.00 96.25 184 ASP A N 1
ATOM 1429 C CA . ASP A 1 184 ? -10.308 -1.922 -1.964 1.00 96.25 184 ASP A CA 1
ATOM 1430 C C . ASP A 1 184 ? -10.131 -1.308 -0.575 1.00 96.25 184 ASP A C 1
ATOM 1432 O O . ASP A 1 184 ? -9.031 -1.340 -0.018 1.00 96.25 184 ASP A O 1
ATOM 1436 N N . VAL A 1 185 ? -11.218 -0.808 0.021 1.00 97.44 185 VAL A N 1
ATOM 1437 C CA . VAL A 1 185 ? -11.189 -0.265 1.385 1.00 97.44 185 VAL A CA 1
ATOM 1438 C C . VAL A 1 185 ? -10.837 -1.361 2.388 1.00 97.44 185 VAL A C 1
ATOM 1440 O O . VAL A 1 185 ? -10.053 -1.132 3.308 1.00 97.44 185 VAL A O 1
ATOM 1443 N N . ALA A 1 186 ? -11.406 -2.557 2.233 1.00 98.25 186 ALA A N 1
ATOM 1444 C CA . ALA A 1 186 ? -11.164 -3.660 3.150 1.00 98.25 186 ALA A CA 1
ATOM 1445 C C . ALA A 1 186 ? -9.689 -4.093 3.163 1.00 98.25 186 ALA A C 1
ATOM 1447 O O . ALA A 1 186 ? -9.113 -4.256 4.238 1.00 98.25 186 ALA A O 1
ATOM 1448 N N . LEU A 1 187 ? -9.054 -4.211 1.994 1.00 98.12 187 LEU A N 1
ATOM 1449 C CA . LEU A 1 187 ? -7.631 -4.534 1.878 1.00 98.12 187 LEU A CA 1
ATOM 1450 C C . LEU A 1 187 ? -6.745 -3.444 2.500 1.00 98.12 187 LEU A C 1
ATOM 1452 O O . LEU A 1 187 ? -5.783 -3.768 3.199 1.00 98.12 187 LEU A O 1
ATOM 1456 N N . GLU A 1 188 ? -7.094 -2.162 2.335 1.00 97.25 188 GLU A N 1
ATOM 1457 C CA . GLU A 1 188 ? -6.386 -1.064 3.010 1.00 97.25 188 GLU A CA 1
ATOM 1458 C C . GLU A 1 188 ? -6.561 -1.122 4.538 1.00 97.25 188 GLU A C 1
ATOM 1460 O O . GLU A 1 188 ? -5.580 -0.964 5.267 1.00 97.25 188 GLU A O 1
ATOM 1465 N N . ARG A 1 189 ? -7.759 -1.445 5.051 1.00 97.75 189 ARG A N 1
ATOM 1466 C CA . ARG A 1 189 ? -7.984 -1.660 6.496 1.00 97.75 189 ARG A CA 1
ATOM 1467 C C . ARG A 1 189 ? -7.139 -2.807 7.038 1.00 97.75 189 ARG A C 1
ATOM 1469 O O . ARG A 1 189 ? -6.551 -2.669 8.110 1.00 97.75 189 ARG A O 1
ATOM 1476 N N . ILE A 1 190 ? -7.063 -3.927 6.315 1.00 98.12 190 ILE A N 1
ATOM 1477 C CA . ILE A 1 190 ? -6.207 -5.061 6.695 1.00 98.12 190 ILE A CA 1
ATOM 1478 C C . ILE A 1 190 ? -4.748 -4.605 6.751 1.00 98.12 190 ILE A C 1
ATOM 1480 O O . ILE A 1 190 ? -4.072 -4.884 7.739 1.00 98.12 190 ILE A O 1
ATOM 1484 N N . GLY A 1 191 ? -4.287 -3.849 5.749 1.00 96.69 191 GLY A N 1
ATOM 1485 C CA . GLY A 1 191 ? -2.948 -3.257 5.728 1.00 96.69 191 GLY A CA 1
ATOM 1486 C C . GLY A 1 191 ? -2.655 -2.400 6.963 1.00 96.69 191 GLY A C 1
ATOM 1487 O O . GLY A 1 191 ? -1.644 -2.621 7.630 1.00 96.69 191 GLY A O 1
ATOM 1488 N N . VAL A 1 192 ? -3.571 -1.496 7.329 1.00 96.94 192 VAL A N 1
ATOM 1489 C CA . VAL A 1 192 ? -3.468 -0.658 8.538 1.00 96.94 192 VAL A CA 1
ATOM 1490 C C . VAL A 1 192 ? -3.381 -1.514 9.800 1.00 96.94 192 VAL A C 1
ATOM 1492 O O . VAL A 1 192 ? -2.464 -1.337 10.598 1.00 96.94 192 VAL A O 1
ATOM 1495 N N . MET A 1 193 ? -4.319 -2.444 10.001 1.00 97.69 193 MET A N 1
ATOM 1496 C CA . MET A 1 193 ? -4.365 -3.251 11.225 1.00 97.69 193 MET A CA 1
ATOM 1497 C C . MET A 1 193 ? -3.143 -4.168 11.354 1.00 97.69 193 MET A C 1
ATOM 1499 O O . MET A 1 193 ? -2.608 -4.340 12.447 1.00 97.69 193 MET A O 1
ATOM 1503 N N . ASN A 1 194 ? -2.669 -4.723 10.240 1.00 96.06 194 ASN A N 1
ATOM 1504 C CA . ASN A 1 194 ? -1.482 -5.565 10.221 1.00 96.06 194 ASN A CA 1
ATOM 1505 C C . ASN A 1 194 ? -0.203 -4.751 10.491 1.00 96.06 194 ASN A C 1
ATOM 1507 O O . ASN A 1 194 ? 0.650 -5.160 11.278 1.00 96.06 194 ASN A O 1
ATOM 1511 N N . ARG A 1 195 ? -0.093 -3.551 9.903 1.00 93.75 195 ARG A N 1
ATOM 1512 C CA . ARG A 1 195 ? 1.011 -2.621 10.178 1.00 93.75 195 ARG A CA 1
ATOM 1513 C C . ARG A 1 195 ? 0.992 -2.129 11.623 1.00 93.75 195 ARG A C 1
ATOM 1515 O O . ARG A 1 195 ? 2.058 -1.990 12.203 1.00 93.75 195 ARG A O 1
ATOM 1522 N N . TYR A 1 196 ? -0.183 -1.897 12.210 1.00 94.88 196 TYR A N 1
ATOM 1523 C CA . TYR A 1 196 ? -0.331 -1.553 13.628 1.00 94.88 196 TYR A CA 1
ATOM 1524 C C . TYR A 1 196 ? 0.250 -2.652 14.532 1.00 94.88 196 TYR A C 1
ATOM 1526 O O . TYR A 1 196 ? 1.031 -2.345 15.432 1.00 94.88 196 TYR A O 1
ATOM 1534 N N . SER A 1 197 ? -0.077 -3.922 14.250 1.00 93.00 197 SER A N 1
ATOM 1535 C CA . SER A 1 197 ? 0.457 -5.076 14.992 1.00 93.00 197 SER A CA 1
ATOM 1536 C C . SER A 1 197 ? 1.989 -5.102 14.971 1.00 93.00 197 SER A C 1
ATOM 1538 O O . SER A 1 197 ? 2.623 -5.213 16.019 1.00 93.00 197 SER A O 1
ATOM 1540 N N . TYR A 1 198 ? 2.594 -4.878 13.800 1.00 90.44 198 TYR A N 1
ATOM 1541 C CA . TYR A 1 198 ? 4.048 -4.763 13.659 1.00 90.44 198 TYR A CA 1
ATOM 1542 C C . TYR A 1 198 ? 4.633 -3.537 14.377 1.00 90.44 198 TYR A C 1
ATOM 1544 O O . TYR A 1 198 ? 5.565 -3.661 15.168 1.00 90.44 198 TYR A O 1
ATOM 1552 N N . ALA A 1 199 ? 4.087 -2.350 14.105 1.00 90.81 199 ALA A N 1
ATOM 1553 C CA . ALA A 1 199 ? 4.636 -1.067 14.536 1.00 90.81 199 ALA A CA 1
ATOM 1554 C C . ALA A 1 199 ? 4.661 -0.906 16.061 1.00 90.81 199 ALA A C 1
ATOM 1556 O O . ALA A 1 199 ? 5.576 -0.279 16.585 1.00 90.81 199 ALA A O 1
ATOM 1557 N N . PHE A 1 200 ? 3.669 -1.466 16.759 1.00 91.06 200 PHE A N 1
ATOM 1558 C CA . PHE A 1 200 ? 3.516 -1.320 18.210 1.00 91.06 200 PHE A CA 1
ATOM 1559 C C . PHE A 1 200 ? 3.636 -2.639 18.974 1.00 91.06 200 PHE A C 1
ATOM 1561 O O . PHE A 1 200 ? 3.408 -2.661 20.182 1.00 91.06 200 PHE A O 1
ATOM 1568 N N . LEU A 1 201 ? 3.982 -3.733 18.283 1.00 91.00 201 LEU A N 1
ATOM 1569 C CA . LEU A 1 201 ? 4.083 -5.086 18.844 1.00 91.00 201 LEU A CA 1
ATOM 1570 C C . LEU A 1 201 ? 2.802 -5.532 19.581 1.00 91.00 201 LEU A C 1
ATOM 1572 O O . LEU A 1 201 ? 2.851 -6.329 20.521 1.00 91.00 201 LEU A O 1
ATOM 1576 N N . ASP A 1 202 ? 1.649 -5.018 19.150 1.00 91.50 202 ASP A N 1
ATOM 1577 C CA . ASP A 1 202 ? 0.343 -5.241 19.769 1.00 91.50 202 ASP A CA 1
ATOM 1578 C C . ASP A 1 202 ? -0.456 -6.279 18.975 1.00 91.50 202 ASP A C 1
ATOM 1580 O O . ASP A 1 202 ? -1.098 -5.982 17.966 1.00 91.50 202 ASP A O 1
ATOM 1584 N N . LYS A 1 203 ? -0.433 -7.512 19.484 1.00 94.38 203 LYS A N 1
ATOM 1585 C CA . LYS A 1 203 ? -1.036 -8.690 18.846 1.00 94.38 203 LYS A CA 1
ATOM 1586 C C . LYS A 1 203 ? -2.509 -8.903 19.186 1.00 94.38 203 LYS A C 1
ATOM 1588 O O . LYS A 1 203 ? -3.090 -9.917 18.800 1.00 94.38 203 LYS A O 1
ATOM 1593 N N . THR A 1 204 ? -3.130 -7.973 19.917 1.00 94.31 204 THR A N 1
ATOM 1594 C CA . THR A 1 204 ? -4.502 -8.121 20.440 1.00 94.31 204 THR A CA 1
ATOM 1595 C C . THR A 1 204 ? -5.508 -8.477 19.343 1.00 94.31 204 THR A C 1
ATOM 1597 O O . THR A 1 204 ? -6.439 -9.249 19.567 1.00 94.31 204 THR A O 1
ATOM 1600 N N . ASN A 1 205 ? -5.296 -7.949 18.136 1.00 95.19 205 ASN A N 1
ATOM 1601 C CA . ASN A 1 205 ? -6.236 -8.062 17.027 1.00 95.19 205 ASN A CA 1
ATOM 1602 C C . ASN A 1 205 ? -5.803 -9.047 15.930 1.00 95.19 205 ASN A C 1
ATOM 1604 O O . ASN A 1 205 ? -6.548 -9.224 14.965 1.00 95.19 205 ASN A O 1
ATOM 1608 N N . ASP A 1 206 ? -4.660 -9.726 16.067 1.00 97.12 206 ASP A N 1
ATOM 1609 C CA . ASP A 1 206 ? -4.057 -10.527 14.988 1.00 97.12 206 ASP A CA 1
ATOM 1610 C C . ASP A 1 206 ? -5.013 -11.592 14.433 1.00 97.12 206 ASP A C 1
ATOM 1612 O O . ASP A 1 206 ? -5.126 -11.775 13.222 1.00 97.12 206 ASP A O 1
ATOM 1616 N N . SER A 1 207 ? -5.788 -12.242 15.306 1.00 97.62 207 SER A N 1
ATOM 1617 C CA . SER A 1 207 ? -6.776 -13.250 14.892 1.00 97.62 207 SER A CA 1
ATOM 1618 C C . SER A 1 207 ? -7.897 -12.670 14.019 1.00 97.62 207 SER A C 1
ATOM 1620 O O . SER A 1 207 ? -8.397 -13.348 13.121 1.00 97.62 207 SER A O 1
ATOM 1622 N N . ALA A 1 208 ? -8.311 -11.422 14.262 1.00 98.00 208 ALA A N 1
ATOM 1623 C CA . ALA A 1 208 ? -9.306 -10.742 13.434 1.00 98.00 208 ALA A CA 1
ATOM 1624 C C . ALA A 1 208 ? -8.710 -10.310 12.089 1.00 98.00 208 ALA A C 1
ATOM 1626 O O . ALA A 1 208 ? -9.339 -10.508 11.049 1.00 98.00 208 ALA A O 1
ATOM 1627 N N . VAL A 1 209 ? -7.478 -9.792 12.103 1.00 98.19 209 VAL A N 1
ATOM 1628 C CA . VAL A 1 209 ? -6.744 -9.407 10.889 1.00 98.19 209 VAL A CA 1
ATOM 1629 C C . VAL A 1 209 ? -6.538 -10.619 9.979 1.00 98.19 209 VAL A C 1
ATOM 1631 O O . VAL A 1 209 ? -6.885 -10.566 8.799 1.00 98.19 209 VAL A O 1
ATOM 1634 N N . LYS A 1 210 ? -6.061 -11.737 10.538 1.00 98.25 210 LYS A N 1
ATOM 1635 C CA . LYS A 1 210 ? -5.871 -13.000 9.818 1.00 98.25 210 LYS A CA 1
ATOM 1636 C C . LYS A 1 210 ? -7.167 -13.505 9.190 1.00 98.25 210 LYS A C 1
ATOM 1638 O O . LYS A 1 210 ? -7.168 -13.839 8.011 1.00 98.25 210 LYS A O 1
ATOM 1643 N N . ARG A 1 211 ? -8.272 -13.514 9.940 1.00 98.38 211 ARG A N 1
ATOM 1644 C CA . ARG A 1 211 ? -9.580 -13.955 9.428 1.00 98.38 211 ARG A CA 1
ATOM 1645 C C . ARG A 1 211 ? -10.048 -13.105 8.246 1.00 98.38 211 ARG A C 1
ATOM 1647 O O . ARG A 1 211 ? -10.529 -13.642 7.256 1.00 98.38 211 ARG A O 1
ATOM 1654 N N . SER A 1 212 ? -9.878 -11.786 8.328 1.00 98.50 212 SER A N 1
ATOM 1655 C CA . SER A 1 212 ? -10.230 -10.894 7.223 1.00 98.50 212 SER A CA 1
ATOM 1656 C C . SER A 1 212 ? -9.347 -11.127 5.996 1.00 98.50 212 SER A C 1
ATOM 1658 O O . SER A 1 212 ? -9.857 -11.281 4.888 1.00 98.50 212 SER A O 1
ATOM 1660 N N . PHE A 1 213 ? -8.032 -11.267 6.183 1.00 98.25 213 PHE A N 1
ATOM 1661 C CA . PHE A 1 213 ? -7.138 -11.638 5.086 1.00 98.25 213 PHE A CA 1
ATOM 1662 C C . PHE A 1 213 ? -7.539 -12.976 4.444 1.00 98.25 213 PHE A C 1
ATOM 1664 O O . PHE A 1 213 ? -7.606 -13.063 3.219 1.00 98.25 213 PHE A O 1
ATOM 1671 N N . GLU A 1 214 ? -7.867 -13.992 5.250 1.00 98.25 214 GLU A N 1
ATOM 1672 C CA . GLU A 1 214 ? -8.344 -15.301 4.787 1.00 98.25 214 GLU A CA 1
ATOM 1673 C C . GLU A 1 214 ? -9.632 -15.211 3.962 1.00 98.25 214 GLU A C 1
ATOM 1675 O O . GLU A 1 214 ? -9.747 -15.883 2.937 1.00 98.25 214 GLU A O 1
ATOM 1680 N N . TYR A 1 215 ? -10.573 -14.349 4.345 1.00 98.50 215 TYR A N 1
ATOM 1681 C CA . TYR A 1 215 ? -11.768 -14.089 3.547 1.00 98.50 215 TYR A CA 1
ATOM 1682 C C . TYR A 1 215 ? -11.415 -13.540 2.160 1.00 98.50 215 TYR A C 1
ATOM 1684 O O . TYR A 1 215 ? -11.822 -14.103 1.140 1.00 98.50 215 TYR A O 1
ATOM 1692 N N . PHE A 1 216 ? -10.628 -12.461 2.101 1.00 98.19 216 PHE A N 1
ATOM 1693 C CA . PHE A 1 216 ? -10.349 -11.775 0.839 1.00 98.19 216 PHE A CA 1
ATOM 1694 C C . PHE A 1 216 ? -9.428 -12.578 -0.080 1.00 98.19 216 PHE A C 1
ATOM 1696 O O . PHE A 1 216 ? -9.706 -12.647 -1.273 1.00 98.19 216 PHE A O 1
ATOM 1703 N N . ARG A 1 217 ? -8.406 -13.271 0.443 1.00 96.62 217 ARG A N 1
ATOM 1704 C CA . ARG A 1 217 ? -7.549 -14.143 -0.388 1.00 96.62 217 ARG A CA 1
ATOM 1705 C C . ARG A 1 217 ? -8.307 -15.299 -1.047 1.00 96.62 217 ARG A C 1
ATOM 1707 O O . ARG A 1 217 ? -7.854 -15.801 -2.071 1.00 96.62 217 ARG A O 1
ATOM 1714 N N . ASN A 1 218 ? -9.417 -15.739 -0.449 1.00 97.06 218 ASN A N 1
ATOM 1715 C CA . ASN A 1 218 ? -10.246 -16.826 -0.971 1.00 97.06 218 ASN A CA 1
ATOM 1716 C C . ASN A 1 218 ? -11.382 -16.320 -1.871 1.00 97.06 218 ASN A C 1
ATOM 1718 O O . ASN A 1 218 ? -11.818 -17.046 -2.760 1.00 97.06 218 ASN A O 1
ATOM 1722 N N . SER A 1 219 ? -11.854 -15.092 -1.648 1.00 96.69 219 SER A N 1
ATOM 1723 C CA . SER A 1 219 ? -12.997 -14.517 -2.373 1.00 96.69 219 SER A CA 1
ATOM 1724 C C . SER A 1 219 ? -12.594 -13.733 -3.624 1.00 96.69 219 SER A C 1
ATOM 1726 O O . SER A 1 219 ? -13.404 -13.571 -4.532 1.00 96.69 219 SER A O 1
ATOM 1728 N N . LEU A 1 220 ? -11.359 -13.225 -3.676 1.00 96.56 220 LEU A N 1
ATOM 1729 C CA . LEU A 1 220 ? -10.841 -12.419 -4.779 1.00 96.56 220 LEU A CA 1
ATOM 1730 C C . LEU A 1 220 ? -10.052 -13.299 -5.770 1.00 96.56 220 LEU A C 1
ATOM 1732 O O . LEU A 1 220 ? -8.983 -13.805 -5.413 1.00 96.56 220 LEU A O 1
ATOM 1736 N N . PRO A 1 221 ? -10.552 -13.518 -7.002 1.00 94.25 221 PRO A N 1
ATOM 1737 C CA . PRO A 1 221 ? -9.875 -14.369 -7.971 1.00 94.25 221 PRO A CA 1
ATOM 1738 C C . PRO A 1 221 ? -8.634 -13.678 -8.541 1.00 94.25 221 PRO A C 1
ATOM 1740 O O . PRO A 1 221 ? -8.660 -12.501 -8.868 1.00 94.25 221 PRO A O 1
ATOM 1743 N N . VAL A 1 222 ? -7.553 -14.431 -8.746 1.00 95.12 222 VAL A N 1
ATOM 1744 C CA . VAL A 1 222 ? -6.458 -13.989 -9.625 1.00 95.12 222 VAL A CA 1
ATOM 1745 C C . VAL A 1 222 ? -6.767 -14.524 -11.021 1.00 95.12 222 VAL A C 1
ATOM 1747 O O . VAL A 1 222 ? -6.787 -15.752 -11.158 1.00 95.12 222 VAL A O 1
ATOM 1750 N N . PRO A 1 223 ? -7.031 -13.665 -12.022 1.00 91.75 223 PRO A N 1
ATOM 1751 C CA . PRO A 1 223 ? -7.374 -14.120 -13.363 1.00 91.75 223 PRO A CA 1
ATOM 1752 C C . PRO A 1 223 ? -6.239 -14.924 -13.999 1.00 91.75 223 PRO A C 1
ATOM 1754 O O . PRO A 1 223 ? -5.062 -14.710 -13.704 1.00 91.75 223 PRO A O 1
ATOM 1757 N N . GLU A 1 224 ? -6.602 -15.856 -14.876 1.00 87.12 224 GLU A N 1
ATOM 1758 C CA . GLU A 1 224 ? -5.640 -16.670 -15.630 1.00 87.12 224 GLU A CA 1
ATOM 1759 C C . GLU A 1 224 ? -5.340 -16.078 -17.011 1.00 87.12 224 GLU A C 1
ATOM 1761 O O . GLU A 1 224 ? -4.226 -16.228 -17.510 1.00 87.12 224 GLU A O 1
ATOM 1766 N N . ASP A 1 225 ? -6.311 -15.377 -17.603 1.00 87.12 225 ASP A N 1
ATOM 1767 C CA . ASP A 1 225 ? -6.193 -14.747 -18.916 1.00 87.12 225 ASP A CA 1
ATOM 1768 C C . ASP A 1 225 ? -6.080 -13.224 -18.784 1.00 87.12 225 ASP A C 1
ATOM 1770 O O . ASP A 1 225 ? -7.013 -12.542 -18.358 1.00 87.12 225 ASP A O 1
ATOM 1774 N N . ALA A 1 226 ? -4.921 -12.690 -19.162 1.00 84.50 226 ALA A N 1
ATOM 1775 C CA . ALA A 1 226 ? -4.665 -11.255 -19.199 1.00 84.50 226 ALA A CA 1
ATOM 1776 C C . ALA A 1 226 ? -5.315 -10.549 -20.406 1.00 84.50 226 ALA A C 1
ATOM 1778 O O . ALA A 1 226 ? -5.426 -9.327 -20.398 1.00 84.50 226 ALA A O 1
ATOM 1779 N N . GLY A 1 227 ? -5.733 -11.284 -21.443 1.00 79.25 227 GLY A N 1
ATOM 1780 C CA . GLY A 1 227 ? -6.310 -10.719 -22.666 1.00 79.25 227 GLY A CA 1
ATOM 1781 C C . GLY A 1 227 ? -7.764 -10.256 -22.534 1.00 79.25 227 GLY A C 1
ATOM 1782 O O . GLY A 1 227 ? -8.215 -9.466 -23.359 1.00 79.25 227 GLY A O 1
ATOM 1783 N N . ASN A 1 228 ? -8.482 -10.715 -21.505 1.00 79.50 228 ASN A N 1
ATOM 1784 C CA . ASN A 1 228 ? -9.881 -10.368 -21.230 1.00 79.50 228 ASN A CA 1
ATOM 1785 C C . ASN A 1 228 ? -10.065 -9.944 -19.762 1.00 79.50 228 ASN A C 1
ATOM 1787 O O . ASN A 1 228 ? -10.897 -10.480 -19.028 1.00 79.50 228 ASN A O 1
ATOM 1791 N N . PHE A 1 229 ? -9.204 -9.033 -19.317 1.00 88.88 229 PHE A N 1
ATOM 1792 C CA . PHE A 1 229 ? -9.157 -8.558 -17.943 1.00 88.88 229 PHE A CA 1
ATOM 1793 C C . PHE A 1 229 ? -9.939 -7.250 -17.764 1.00 88.88 229 PHE A C 1
ATOM 1795 O O . PHE A 1 229 ? -9.804 -6.334 -18.571 1.00 88.88 229 PHE A O 1
ATOM 1802 N N . ASP A 1 230 ? -10.718 -7.151 -16.683 1.00 87.94 230 ASP A N 1
ATOM 1803 C CA . ASP A 1 230 ? -11.324 -5.888 -16.252 1.00 87.94 230 ASP A CA 1
ATOM 1804 C C . ASP A 1 230 ? -10.263 -5.007 -15.582 1.00 87.94 230 ASP A C 1
ATOM 1806 O O . ASP A 1 230 ? -9.843 -5.264 -14.451 1.00 87.94 230 ASP A O 1
ATOM 1810 N N . GLU A 1 231 ? -9.838 -3.954 -16.279 1.00 85.38 231 GLU A N 1
ATOM 1811 C CA . GLU A 1 231 ? -8.827 -3.005 -15.805 1.00 85.38 231 GLU A CA 1
ATOM 1812 C C . GLU A 1 231 ? -9.190 -2.352 -14.462 1.00 85.38 231 GLU A C 1
ATOM 1814 O O . GLU A 1 231 ? -8.298 -2.058 -13.663 1.00 85.38 231 GLU A O 1
ATOM 1819 N N . ASN A 1 232 ? -10.484 -2.224 -14.137 1.00 88.25 232 ASN A N 1
ATOM 1820 C CA . ASN A 1 232 ? -10.925 -1.665 -12.855 1.00 88.25 232 ASN A CA 1
ATOM 1821 C C . ASN A 1 232 ? -10.513 -2.541 -11.664 1.00 88.25 232 ASN A C 1
ATOM 1823 O O . ASN A 1 232 ? -10.355 -2.049 -10.547 1.00 88.25 232 ASN A O 1
ATOM 1827 N N . TYR A 1 233 ? -10.285 -3.834 -11.897 1.00 93.38 233 TYR A N 1
ATOM 1828 C CA . TYR A 1 233 ? -9.870 -4.781 -10.870 1.00 93.38 233 TYR A CA 1
ATOM 1829 C C . TYR A 1 233 ? -8.348 -4.795 -10.632 1.00 93.38 233 TYR A C 1
ATOM 1831 O O . TYR A 1 233 ? -7.869 -5.381 -9.654 1.00 93.38 233 TYR A O 1
ATOM 1839 N N . LEU A 1 234 ? -7.562 -4.115 -11.478 1.00 94.31 234 LEU A N 1
ATOM 1840 C CA . LEU A 1 234 ? -6.098 -4.082 -11.385 1.00 94.31 234 LEU A CA 1
ATOM 1841 C C . LEU A 1 234 ? -5.617 -3.592 -10.019 1.00 94.31 234 LEU A C 1
ATOM 1843 O O . LEU A 1 234 ? -4.761 -4.210 -9.381 1.00 94.31 234 LEU A O 1
ATOM 1847 N N . TYR A 1 235 ? -6.189 -2.485 -9.552 1.00 93.69 235 TYR A N 1
ATOM 1848 C CA . TYR A 1 235 ? -5.783 -1.856 -8.300 1.00 93.69 235 TYR A CA 1
ATOM 1849 C C . TYR A 1 235 ? -6.221 -2.665 -7.079 1.00 93.69 235 TYR A C 1
ATOM 1851 O O . TYR A 1 235 ? -5.525 -2.657 -6.060 1.00 93.69 235 TYR A O 1
ATOM 1859 N N . THR A 1 236 ? -7.316 -3.423 -7.176 1.00 96.69 236 THR A N 1
ATOM 1860 C CA . THR A 1 236 ? -7.695 -4.398 -6.149 1.00 96.69 236 THR A CA 1
ATOM 1861 C C . THR A 1 236 ? -6.679 -5.534 -6.077 1.00 96.69 236 THR A C 1
ATOM 1863 O O . THR A 1 236 ? -6.230 -5.882 -4.985 1.00 96.69 236 THR A O 1
ATOM 1866 N N . LEU A 1 237 ? -6.238 -6.074 -7.220 1.00 96.81 237 LEU A N 1
ATOM 1867 C CA . LEU A 1 237 ? -5.190 -7.100 -7.253 1.00 96.81 237 LEU A CA 1
ATOM 1868 C C . LEU A 1 237 ? -3.858 -6.588 -6.699 1.00 96.81 237 LEU A C 1
ATOM 1870 O O . LEU A 1 237 ? -3.190 -7.310 -5.959 1.00 96.81 237 LEU A O 1
ATOM 1874 N N . ALA A 1 238 ? -3.477 -5.347 -7.010 1.00 96.25 238 ALA A N 1
ATOM 1875 C CA . ALA A 1 238 ? -2.269 -4.736 -6.462 1.00 96.25 238 ALA A CA 1
ATOM 1876 C C . ALA A 1 238 ? -2.344 -4.593 -4.930 1.00 96.25 238 ALA A C 1
ATOM 1878 O O . ALA A 1 238 ? -1.381 -4.911 -4.235 1.00 96.25 238 ALA A O 1
ATOM 1879 N N . ARG A 1 239 ? -3.502 -4.200 -4.381 1.00 96.38 239 ARG A N 1
ATOM 1880 C CA . ARG A 1 239 ? -3.718 -4.166 -2.924 1.00 96.38 239 ARG A CA 1
ATOM 1881 C C . ARG A 1 239 ? -3.714 -5.559 -2.305 1.00 96.38 239 ARG A C 1
ATOM 1883 O O . ARG A 1 239 ? -3.136 -5.741 -1.241 1.00 96.38 239 ARG A O 1
ATOM 1890 N N . LEU A 1 240 ? -4.301 -6.552 -2.973 1.00 97.94 240 LEU A N 1
ATOM 1891 C CA . LEU A 1 240 ? -4.269 -7.937 -2.505 1.00 97.94 240 LEU A CA 1
ATOM 1892 C C . LEU A 1 240 ? -2.834 -8.478 -2.481 1.00 97.94 240 LEU A C 1
ATOM 1894 O O . LEU A 1 240 ? -2.466 -9.178 -1.538 1.00 97.94 240 LEU A O 1
ATOM 1898 N N . TYR A 1 241 ? -2.016 -8.122 -3.478 1.00 97.31 241 TYR A N 1
ATOM 1899 C CA . TYR A 1 241 ? -0.579 -8.394 -3.469 1.00 97.31 241 TYR A CA 1
ATOM 1900 C C . TYR A 1 241 ? 0.087 -7.752 -2.251 1.00 97.31 241 TYR A C 1
ATOM 1902 O O . TYR A 1 241 ? 0.780 -8.450 -1.515 1.00 97.31 241 TYR A O 1
ATOM 1910 N N . ASP A 1 242 ? -0.163 -6.460 -2.006 1.00 94.62 242 ASP A N 1
ATOM 1911 C CA . ASP A 1 242 ? 0.392 -5.741 -0.857 1.00 94.62 242 ASP A CA 1
ATOM 1912 C C . ASP A 1 242 ? 0.040 -6.456 0.451 1.00 94.62 242 ASP A C 1
ATOM 1914 O O . ASP A 1 242 ? 0.931 -6.775 1.234 1.00 94.62 242 ASP A O 1
ATOM 1918 N N . THR A 1 243 ? -1.230 -6.805 0.655 1.00 95.44 243 THR A N 1
ATOM 1919 C CA . THR A 1 243 ? -1.691 -7.543 1.835 1.00 95.44 243 THR A CA 1
ATOM 1920 C C . THR A 1 243 ? -1.044 -8.930 1.947 1.00 95.44 243 THR A C 1
ATOM 1922 O O . THR A 1 243 ? -0.699 -9.350 3.052 1.00 95.44 243 THR A O 1
ATOM 1925 N N . ALA A 1 244 ? -0.831 -9.636 0.833 1.00 95.69 244 ALA A N 1
ATOM 1926 C CA . ALA A 1 244 ? -0.253 -10.980 0.828 1.00 95.69 244 ALA A CA 1
ATOM 1927 C C . ALA A 1 244 ? 1.226 -11.022 1.250 1.00 95.69 244 ALA A C 1
ATOM 1929 O O . ALA A 1 244 ? 1.671 -12.060 1.744 1.00 95.69 244 ALA A O 1
ATOM 1930 N N . VAL A 1 245 ? 1.979 -9.929 1.073 1.00 92.69 245 VAL A N 1
ATOM 1931 C CA . VAL A 1 245 ? 3.430 -9.891 1.344 1.00 92.69 245 VAL A CA 1
ATOM 1932 C C . VAL A 1 245 ? 3.819 -9.296 2.702 1.00 92.69 245 VAL A C 1
ATOM 1934 O O . VAL A 1 245 ? 4.952 -9.490 3.126 1.00 92.69 245 VAL A O 1
ATOM 1937 N N . LEU A 1 246 ? 2.913 -8.613 3.418 1.00 85.25 246 LEU A N 1
ATOM 1938 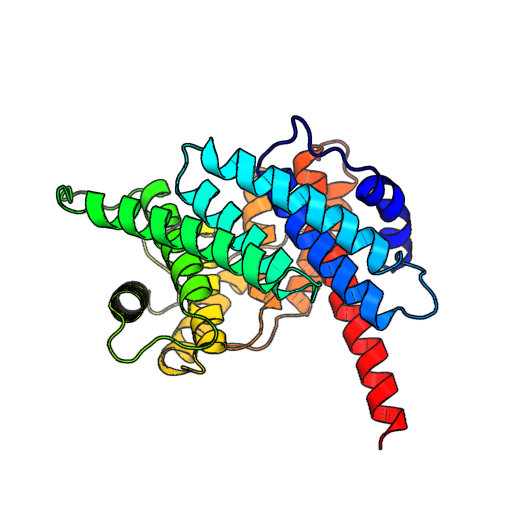C CA . LEU A 1 246 ? 3.255 -7.873 4.650 1.00 85.25 246 LEU A CA 1
ATOM 1939 C C . LEU A 1 246 ? 3.875 -8.722 5.781 1.00 85.25 246 LEU A C 1
ATOM 1941 O O . LEU A 1 246 ? 4.682 -8.194 6.544 1.00 85.25 246 LEU A O 1
ATOM 1945 N N . GLY A 1 247 ? 3.470 -9.988 5.942 1.00 77.12 247 GLY A N 1
ATOM 1946 C CA . GLY A 1 247 ? 3.773 -10.774 7.153 1.00 77.12 247 GLY A CA 1
ATOM 1947 C C . GLY A 1 247 ? 3.158 -10.163 8.422 1.00 77.12 247 GLY A C 1
ATOM 1948 O O . GLY A 1 247 ? 2.385 -9.218 8.313 1.00 77.12 247 GLY A O 1
ATOM 1949 N N . ASN A 1 248 ? 3.506 -10.645 9.621 1.00 88.56 248 ASN A N 1
ATOM 1950 C CA . ASN A 1 248 ? 3.046 -10.183 10.953 1.00 88.56 248 ASN A CA 1
ATOM 1951 C C . ASN A 1 248 ? 1.821 -10.916 11.523 1.00 88.56 248 ASN A C 1
ATOM 1953 O O . ASN A 1 248 ? 1.982 -12.026 12.026 1.00 88.56 248 ASN A O 1
ATOM 1957 N N . ALA A 1 249 ? 0.615 -10.336 11.471 1.00 93.44 249 ALA A N 1
ATOM 1958 C CA . ALA A 1 249 ? -0.587 -10.953 12.051 1.00 93.44 249 ALA A CA 1
ATOM 1959 C C . ALA A 1 249 ? -0.940 -12.303 11.393 1.00 93.44 249 ALA A C 1
ATOM 1961 O O . ALA A 1 249 ? -1.704 -13.106 11.935 1.00 93.44 249 ALA A O 1
ATOM 1962 N N . TYR A 1 250 ? -0.386 -12.548 10.207 1.00 94.06 250 TYR A N 1
ATOM 1963 C CA . TYR A 1 250 ? -0.438 -13.798 9.469 1.00 94.06 250 TYR A CA 1
ATOM 1964 C C . TYR A 1 250 ? 0.864 -13.999 8.681 1.00 94.06 250 TYR A C 1
ATOM 1966 O O . TYR A 1 250 ? 1.581 -13.044 8.370 1.00 94.06 250 TYR A O 1
ATOM 1974 N N . ASP A 1 251 ? 1.154 -15.253 8.329 1.00 93.19 251 ASP A N 1
ATOM 1975 C CA . ASP A 1 251 ? 2.295 -15.584 7.475 1.00 93.19 251 ASP A CA 1
ATOM 1976 C C . ASP A 1 251 ? 2.087 -15.048 6.048 1.00 93.19 251 ASP A C 1
ATOM 1978 O O . ASP A 1 251 ? 0.975 -15.162 5.517 1.00 93.19 251 ASP A O 1
ATOM 1982 N N . PRO A 1 252 ? 3.133 -14.520 5.380 1.00 93.31 252 PRO A N 1
ATOM 1983 C CA . PRO A 1 252 ? 3.026 -14.083 3.992 1.00 93.31 252 PRO A CA 1
ATOM 1984 C C . PRO A 1 252 ? 2.527 -15.202 3.063 1.00 93.31 252 PRO A C 1
ATOM 1986 O O . PRO A 1 252 ? 3.110 -16.292 3.005 1.00 93.31 252 PRO A O 1
ATOM 1989 N N . ASP A 1 253 ? 1.501 -14.926 2.253 1.00 95.44 253 ASP A N 1
ATOM 1990 C CA . ASP A 1 253 ? 1.009 -15.872 1.246 1.00 95.44 253 ASP A CA 1
ATOM 1991 C C . ASP A 1 253 ? 1.839 -15.771 -0.039 1.00 95.44 253 ASP A C 1
ATOM 1993 O O . ASP A 1 253 ? 1.449 -15.182 -1.051 1.00 95.44 253 ASP A O 1
ATOM 1997 N N . ARG A 1 254 ? 3.012 -16.411 -0.008 1.00 92.94 254 ARG A N 1
ATOM 1998 C CA . ARG A 1 254 ? 3.955 -16.446 -1.137 1.00 92.94 254 ARG A CA 1
ATOM 1999 C C . ARG A 1 254 ? 3.358 -17.066 -2.404 1.00 92.94 254 ARG A C 1
ATOM 2001 O O . ARG A 1 254 ? 3.818 -16.762 -3.507 1.00 92.94 254 ARG A O 1
ATOM 2008 N N . ARG A 1 255 ? 2.367 -17.960 -2.276 1.00 93.88 255 ARG A N 1
ATOM 2009 C CA . ARG A 1 255 ? 1.709 -18.590 -3.433 1.00 93.88 255 ARG A CA 1
ATOM 2010 C C . ARG A 1 255 ? 0.780 -17.596 -4.115 1.00 93.88 255 ARG A C 1
ATOM 2012 O O . ARG A 1 255 ? 0.844 -17.471 -5.337 1.00 93.88 255 ARG A O 1
ATOM 2019 N N . LEU A 1 256 ? -0.031 -16.877 -3.343 1.00 95.94 256 LEU A N 1
ATOM 2020 C CA . LEU A 1 256 ? -0.889 -15.816 -3.860 1.00 95.94 256 LEU A CA 1
ATOM 2021 C C . LEU A 1 256 ? -0.068 -14.674 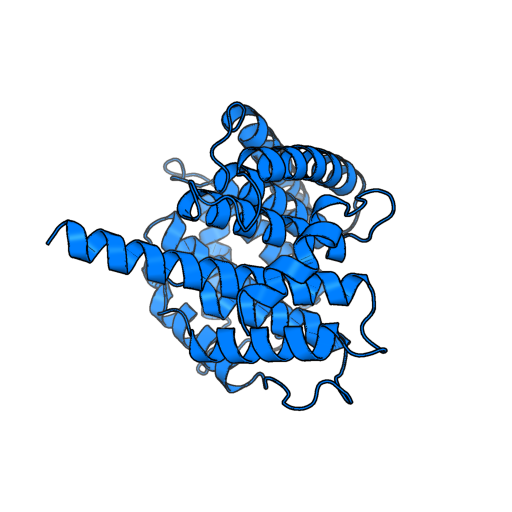-4.462 1.00 95.94 256 LEU A C 1
ATOM 2023 O O . LEU A 1 256 ? -0.299 -14.317 -5.615 1.00 95.94 256 LEU A O 1
ATOM 2027 N N . ALA A 1 257 ? 0.946 -14.181 -3.744 1.00 95.69 257 ALA A N 1
ATOM 2028 C CA . ALA A 1 257 ? 1.833 -13.127 -4.236 1.00 95.69 257 ALA A CA 1
ATOM 2029 C C . ALA A 1 257 ? 2.485 -13.512 -5.576 1.00 95.69 257 ALA A C 1
ATOM 2031 O O . ALA A 1 257 ? 2.476 -12.725 -6.520 1.00 95.69 257 ALA A O 1
ATOM 2032 N N . ARG A 1 258 ? 2.957 -14.763 -5.713 1.00 94.25 258 ARG A N 1
ATOM 2033 C CA . ARG A 1 258 ? 3.494 -15.287 -6.980 1.00 94.25 258 ARG A CA 1
ATOM 2034 C C . ARG A 1 258 ? 2.456 -15.296 -8.100 1.00 94.25 258 ARG A C 1
ATOM 2036 O O . ARG A 1 258 ? 2.802 -14.952 -9.229 1.00 94.25 258 ARG A O 1
ATOM 2043 N N . ARG A 1 259 ? 1.227 -15.744 -7.821 1.00 95.75 259 ARG A N 1
ATOM 2044 C CA . ARG A 1 259 ? 0.144 -15.783 -8.819 1.00 95.75 259 ARG A CA 1
ATOM 2045 C C . ARG A 1 259 ? -0.184 -14.378 -9.310 1.00 95.75 25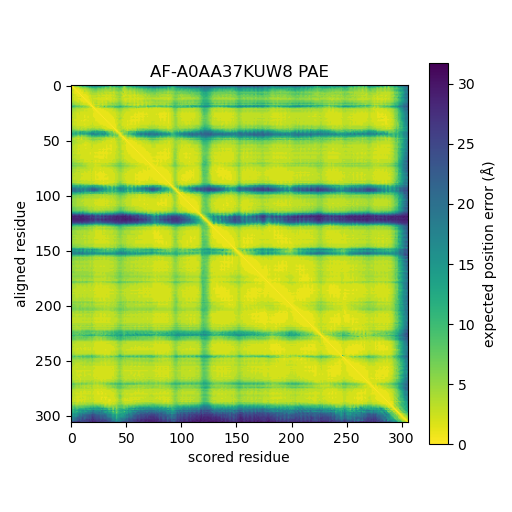9 ARG A C 1
ATOM 2047 O O . ARG A 1 259 ? -0.199 -14.168 -10.517 1.00 95.75 259 ARG A O 1
ATOM 2054 N N . ILE A 1 260 ? -0.356 -13.423 -8.395 1.00 96.69 260 ILE A N 1
ATOM 2055 C CA . ILE A 1 260 ? -0.648 -12.029 -8.747 1.00 96.69 260 ILE A CA 1
ATOM 2056 C C . ILE A 1 260 ? 0.523 -11.416 -9.512 1.00 96.69 260 ILE A C 1
ATOM 2058 O O . ILE A 1 260 ? 0.317 -10.875 -10.589 1.00 96.69 260 ILE A O 1
ATOM 2062 N N . ALA A 1 261 ? 1.761 -11.553 -9.029 1.00 94.88 261 ALA A N 1
ATOM 2063 C CA . ALA A 1 261 ? 2.926 -11.015 -9.726 1.00 94.88 261 ALA A CA 1
ATOM 2064 C C . ALA A 1 261 ? 3.051 -11.600 -11.143 1.00 94.88 261 ALA A C 1
ATOM 2066 O O . ALA A 1 261 ? 3.357 -10.878 -12.090 1.00 94.88 261 ALA A O 1
ATOM 2067 N N . ARG A 1 262 ? 2.790 -12.905 -11.317 1.00 93.56 262 ARG A N 1
ATOM 2068 C CA . ARG A 1 262 ? 2.795 -13.527 -12.644 1.00 93.56 262 ARG A CA 1
ATOM 2069 C C . ARG A 1 262 ? 1.718 -12.933 -13.550 1.00 93.56 262 ARG A C 1
ATOM 2071 O O . ARG A 1 262 ? 2.047 -12.575 -14.674 1.00 93.56 262 ARG A O 1
ATOM 2078 N N . PHE A 1 263 ? 0.496 -12.793 -13.048 1.00 94.94 263 PHE A N 1
ATOM 2079 C CA . PHE A 1 263 ? -0.587 -12.150 -13.783 1.00 94.94 263 PHE A CA 1
ATOM 2080 C C . PHE A 1 263 ? -0.220 -10.712 -14.185 1.00 94.94 263 PHE A C 1
ATOM 2082 O O . PHE A 1 263 ? -0.309 -10.367 -15.357 1.00 94.94 263 PHE A O 1
ATOM 2089 N N . MET A 1 264 ? 0.300 -9.909 -13.251 1.00 94.69 264 MET A N 1
ATOM 2090 C CA . MET A 1 264 ? 0.756 -8.534 -13.500 1.00 94.69 264 MET A CA 1
ATOM 2091 C C . MET A 1 264 ? 1.830 -8.469 -14.594 1.00 94.69 264 MET A C 1
ATOM 2093 O O . MET A 1 264 ? 1.812 -7.574 -15.433 1.00 94.69 264 MET A O 1
ATOM 2097 N N . TYR A 1 265 ? 2.758 -9.428 -14.615 1.00 92.44 265 TYR A N 1
ATOM 2098 C CA . TYR A 1 265 ? 3.764 -9.543 -15.673 1.00 92.44 265 TYR A CA 1
ATOM 2099 C C . TYR A 1 265 ? 3.150 -9.864 -17.042 1.00 92.44 265 TYR A C 1
ATOM 2101 O O . TYR A 1 265 ? 3.587 -9.316 -18.049 1.00 92.44 265 TYR A O 1
ATOM 2109 N N . ASP A 1 266 ? 2.176 -10.772 -17.098 1.00 92.25 266 ASP A N 1
ATOM 2110 C CA . ASP A 1 266 ? 1.546 -11.148 -18.363 1.00 92.25 266 ASP A CA 1
ATOM 2111 C C . ASP A 1 266 ? 0.654 -9.991 -18.872 1.00 92.25 266 ASP A C 1
ATOM 2113 O O . ASP A 1 266 ? 0.727 -9.634 -20.049 1.00 92.25 266 ASP A O 1
ATOM 2117 N N . TYR A 1 267 ? -0.086 -9.318 -17.978 1.00 93.31 267 TYR A N 1
ATOM 2118 C CA . TYR A 1 267 ? -0.924 -8.156 -18.299 1.00 93.31 267 TYR A CA 1
ATOM 2119 C C . TYR A 1 267 ? -0.122 -6.937 -18.766 1.00 93.31 267 TYR A C 1
ATOM 2121 O O . TYR A 1 267 ? -0.493 -6.322 -19.766 1.00 93.31 267 TYR A O 1
ATOM 2129 N N . SER A 1 268 ? 1.021 -6.632 -18.136 1.00 91.62 268 SER A N 1
ATOM 2130 C CA . SER A 1 268 ? 1.865 -5.476 -18.494 1.00 91.62 268 SER A CA 1
ATOM 2131 C C . SER A 1 268 ? 2.385 -5.497 -19.939 1.00 91.62 268 SER A C 1
ATOM 2133 O O . SER A 1 268 ? 2.803 -4.462 -20.469 1.00 91.62 268 SER A O 1
ATOM 2135 N N . ARG A 1 269 ? 2.372 -6.681 -20.565 1.00 89.50 269 ARG A N 1
ATOM 2136 C CA . ARG A 1 269 ? 2.831 -6.947 -21.935 1.00 89.50 269 ARG A CA 1
ATOM 2137 C C . ARG A 1 269 ? 1.699 -6.971 -22.959 1.00 89.50 269 ARG A C 1
ATOM 2139 O O . ARG A 1 269 ? 1.969 -7.116 -24.150 1.00 89.50 269 ARG A O 1
ATOM 2146 N N . THR A 1 270 ? 0.451 -6.870 -22.516 1.00 90.44 270 THR A N 1
ATOM 2147 C CA . THR A 1 270 ? -0.696 -6.796 -23.422 1.00 90.44 270 THR A CA 1
ATOM 2148 C C . THR A 1 270 ? -0.757 -5.419 -24.092 1.00 90.44 270 THR A C 1
ATOM 2150 O O . THR A 1 270 ? -0.334 -4.423 -23.500 1.00 90.44 270 THR A O 1
ATOM 2153 N N . PRO A 1 271 ? -1.299 -5.324 -25.320 1.00 86.62 271 PRO A N 1
ATOM 2154 C CA . PRO A 1 271 ? -1.454 -4.042 -26.009 1.00 86.62 271 PRO A CA 1
ATOM 2155 C C . PRO A 1 271 ? -2.493 -3.119 -25.352 1.00 86.62 271 PRO A C 1
ATOM 2157 O O . PRO A 1 271 ? -2.502 -1.927 -25.639 1.00 86.62 271 PRO A O 1
ATOM 2160 N N . PHE A 1 272 ? -3.360 -3.658 -24.491 1.00 84.31 272 PHE A N 1
ATOM 2161 C CA . PHE A 1 272 ? -4.425 -2.914 -23.814 1.00 84.31 272 PHE A CA 1
ATOM 2162 C C . PHE A 1 272 ? -3.964 -2.272 -22.499 1.00 84.31 272 PHE A C 1
ATOM 2164 O O . PHE A 1 272 ? -4.628 -1.376 -21.994 1.00 84.31 272 PHE A O 1
ATOM 2171 N N . CYS A 1 273 ? -2.821 -2.698 -21.951 1.00 87.75 273 CYS A N 1
ATOM 2172 C CA . CYS A 1 273 ? -2.297 -2.155 -20.705 1.00 87.75 273 CYS A CA 1
ATOM 2173 C C . CYS A 1 273 ? -1.806 -0.717 -20.912 1.00 87.75 273 CYS A C 1
ATOM 2175 O O . CYS A 1 273 ? -0.811 -0.487 -21.617 1.00 87.75 273 CYS A O 1
ATOM 2177 N N . SER A 1 274 ? -2.495 0.237 -20.278 1.00 89.19 274 SER A N 1
ATOM 2178 C CA . SER A 1 274 ? -2.099 1.642 -20.279 1.00 89.19 274 SER A CA 1
ATOM 2179 C C . SER A 1 274 ? -0.710 1.826 -19.659 1.00 89.19 274 SER A C 1
ATOM 2181 O O . SER A 1 274 ? -0.209 0.974 -18.919 1.00 89.19 274 SER A O 1
ATOM 2183 N N . ASP A 1 275 ? -0.059 2.952 -19.946 1.00 86.31 275 ASP A N 1
ATOM 2184 C CA . ASP A 1 275 ? 1.267 3.221 -19.389 1.00 86.31 275 ASP A CA 1
ATOM 2185 C C . ASP A 1 275 ? 1.255 3.245 -17.853 1.00 86.31 275 ASP A C 1
ATOM 2187 O O . ASP A 1 275 ? 2.160 2.690 -17.232 1.00 86.31 275 ASP A O 1
ATOM 2191 N N . ASP A 1 276 ? 0.234 3.829 -17.226 1.00 87.31 276 ASP A N 1
ATOM 2192 C CA . ASP A 1 276 ? 0.141 3.908 -15.764 1.00 87.31 276 ASP A CA 1
ATOM 2193 C C . ASP A 1 276 ? -0.126 2.540 -15.126 1.00 87.31 276 ASP A C 1
ATOM 2195 O O . ASP A 1 276 ? 0.531 2.176 -14.142 1.00 87.31 276 ASP A O 1
ATOM 2199 N N . ASP A 1 277 ? -1.007 1.743 -15.732 1.00 91.50 277 ASP A N 1
ATOM 2200 C CA . ASP A 1 277 ? -1.270 0.366 -15.307 1.00 91.50 277 ASP A CA 1
ATOM 2201 C C . ASP A 1 277 ? -0.017 -0.496 -15.430 1.00 91.50 277 ASP A C 1
ATOM 2203 O O . ASP A 1 277 ? 0.263 -1.329 -14.562 1.00 91.50 277 ASP A O 1
ATOM 2207 N N . ARG A 1 278 ? 0.801 -0.249 -16.460 1.00 91.75 278 ARG A N 1
ATOM 2208 C CA . ARG A 1 278 ? 2.087 -0.924 -16.633 1.00 91.75 278 ARG A CA 1
ATOM 2209 C C . ARG A 1 278 ? 3.011 -0.649 -15.453 1.00 91.75 278 ARG A C 1
ATOM 2211 O O . ARG A 1 278 ? 3.636 -1.587 -14.962 1.00 91.75 278 ARG A O 1
ATOM 2218 N N . PHE A 1 279 ? 3.076 0.583 -14.942 1.00 91.75 279 PHE A N 1
ATOM 2219 C CA . PHE A 1 279 ? 3.864 0.889 -13.738 1.00 91.75 279 PHE A CA 1
ATOM 2220 C C . PHE A 1 279 ? 3.292 0.230 -12.478 1.00 91.75 279 PHE A C 1
ATOM 2222 O O . PHE A 1 279 ? 4.071 -0.236 -11.643 1.00 91.75 279 PHE A O 1
ATOM 2229 N N . CYS A 1 280 ? 1.966 0.134 -12.352 1.00 93.50 280 CYS A N 1
ATOM 2230 C CA . CYS A 1 280 ? 1.330 -0.612 -11.264 1.00 93.50 280 CYS A CA 1
ATOM 2231 C C . CYS A 1 280 ? 1.732 -2.099 -11.298 1.00 93.50 280 CYS A C 1
ATOM 2233 O O . CYS A 1 280 ? 2.197 -2.651 -10.298 1.00 93.50 280 CYS A O 1
ATOM 2235 N N . CYS A 1 281 ? 1.671 -2.719 -12.478 1.00 94.12 281 CYS A N 1
ATOM 2236 C CA . CYS A 1 281 ? 2.087 -4.103 -12.690 1.00 94.12 281 CYS A CA 1
ATOM 2237 C C . CYS A 1 281 ? 3.575 -4.314 -12.391 1.00 94.12 281 CYS A C 1
ATOM 2239 O O . CYS A 1 281 ? 3.955 -5.233 -11.661 1.00 94.12 281 CYS A O 1
ATOM 2241 N N . VAL A 1 282 ? 4.427 -3.446 -12.949 1.00 92.25 282 VAL A N 1
ATOM 2242 C CA . VAL A 1 282 ? 5.881 -3.474 -12.756 1.00 92.25 282 VAL A CA 1
ATOM 2243 C C . VAL A 1 282 ? 6.229 -3.388 -11.274 1.00 92.25 282 VAL A C 1
ATOM 2245 O O . VAL A 1 282 ? 7.077 -4.150 -10.823 1.00 92.25 282 VAL A O 1
ATOM 2248 N N . CYS A 1 283 ? 5.538 -2.549 -10.501 1.00 93.62 283 CYS A N 1
ATOM 2249 C CA . CYS A 1 283 ? 5.731 -2.459 -9.057 1.00 93.62 283 CYS A CA 1
ATOM 2250 C C . CYS A 1 283 ? 5.560 -3.821 -8.359 1.00 93.62 283 CYS A C 1
ATOM 2252 O O . CYS A 1 283 ? 6.453 -4.241 -7.619 1.00 93.62 283 CYS A O 1
ATOM 2254 N N . CYS A 1 284 ? 4.457 -4.540 -8.604 1.00 93.81 284 CYS A N 1
ATOM 2255 C CA . CYS A 1 284 ? 4.234 -5.867 -8.014 1.00 93.81 284 CYS A CA 1
ATOM 2256 C C . CYS A 1 284 ? 5.312 -6.874 -8.437 1.00 93.81 284 CYS A C 1
ATOM 2258 O O . CYS A 1 284 ? 5.794 -7.657 -7.619 1.00 93.81 284 CYS A O 1
ATOM 2260 N N . VAL A 1 285 ? 5.724 -6.840 -9.705 1.00 92.81 285 VAL A N 1
ATOM 2261 C CA . VAL A 1 285 ? 6.752 -7.747 -10.228 1.00 92.81 285 VAL A CA 1
ATOM 2262 C C . VAL A 1 285 ? 8.121 -7.477 -9.603 1.00 92.81 285 VAL A C 1
ATOM 2264 O O . VAL A 1 285 ? 8.772 -8.407 -9.130 1.00 92.81 285 VAL A O 1
ATOM 2267 N N . VAL A 1 286 ? 8.560 -6.218 -9.591 1.00 91.62 286 VAL A N 1
ATOM 2268 C CA . VAL A 1 286 ? 9.862 -5.815 -9.044 1.00 91.62 286 VAL A CA 1
ATOM 2269 C C . VAL A 1 286 ? 9.955 -6.214 -7.578 1.00 91.62 286 VAL A C 1
ATOM 2271 O O . VAL A 1 286 ? 10.942 -6.823 -7.177 1.00 91.62 286 VAL A O 1
ATOM 2274 N N . ARG A 1 287 ? 8.900 -5.950 -6.800 1.00 91.38 287 ARG A N 1
ATOM 2275 C CA . ARG A 1 287 ? 8.832 -6.342 -5.389 1.00 91.38 287 ARG A CA 1
ATOM 2276 C C . ARG A 1 287 ? 8.938 -7.847 -5.200 1.00 91.38 287 ARG A C 1
ATOM 2278 O O . ARG A 1 287 ? 9.742 -8.294 -4.393 1.00 91.38 287 ARG A O 1
ATOM 2285 N N . TYR A 1 288 ? 8.204 -8.624 -5.994 1.00 91.00 288 TYR A N 1
ATOM 2286 C CA . TYR A 1 288 ? 8.257 -10.081 -5.910 1.00 91.00 288 TYR A CA 1
ATOM 2287 C C . TYR A 1 288 ? 9.657 -10.630 -6.214 1.00 91.00 288 TYR A C 1
ATOM 2289 O O . TYR A 1 288 ? 10.116 -11.574 -5.570 1.00 91.00 288 TYR A O 1
ATOM 2297 N N . VAL A 1 289 ? 10.345 -10.061 -7.209 1.00 84.62 289 VAL A N 1
ATOM 2298 C CA . VAL A 1 289 ? 11.712 -10.472 -7.558 1.00 84.62 289 VAL A CA 1
ATOM 2299 C C . VAL A 1 289 ? 12.701 -10.058 -6.466 1.00 84.62 289 VAL A C 1
ATOM 2301 O O . VAL A 1 289 ? 13.503 -10.894 -6.053 1.00 84.62 289 VAL A O 1
ATOM 2304 N N . ALA A 1 290 ? 12.599 -8.827 -5.958 1.00 83.12 290 ALA A N 1
ATOM 2305 C CA . ALA A 1 290 ? 13.457 -8.308 -4.896 1.00 83.12 290 ALA A CA 1
ATOM 2306 C C . ALA A 1 290 ? 13.352 -9.137 -3.604 1.00 83.12 290 ALA A C 1
ATOM 2308 O O . ALA A 1 290 ? 14.367 -9.621 -3.110 1.00 83.12 290 ALA A O 1
ATOM 2309 N N . GLU A 1 291 ? 12.129 -9.399 -3.125 1.00 78.00 291 GLU A N 1
ATOM 2310 C CA . GLU A 1 291 ? 11.873 -10.223 -1.932 1.00 78.00 291 GLU A CA 1
ATOM 2311 C C . GLU A 1 291 ? 12.451 -11.637 -2.073 1.00 78.00 291 GLU A C 1
ATOM 2313 O O . GLU A 1 291 ? 12.940 -12.227 -1.111 1.00 78.00 291 GLU A O 1
ATOM 2318 N N . ARG A 1 292 ? 12.409 -12.216 -3.281 1.00 75.06 292 ARG A N 1
ATOM 2319 C CA . ARG A 1 292 ? 12.994 -13.539 -3.505 1.00 75.06 292 ARG A CA 1
ATOM 2320 C C . ARG A 1 292 ? 14.508 -13.503 -3.429 1.00 75.06 292 ARG A C 1
ATOM 2322 O O . ARG A 1 292 ? 15.059 -14.385 -2.782 1.00 75.06 292 ARG A O 1
ATOM 2329 N N . ILE A 1 293 ? 15.156 -12.563 -4.114 1.00 67.62 293 ILE A N 1
ATOM 2330 C CA . ILE A 1 293 ? 16.623 -12.485 -4.160 1.00 67.62 293 ILE A CA 1
ATOM 2331 C C . ILE A 1 293 ? 17.191 -12.297 -2.750 1.00 67.62 293 ILE A C 1
ATOM 2333 O O . ILE A 1 293 ? 18.110 -13.029 -2.391 1.00 67.62 293 ILE A O 1
ATOM 2337 N N . ASP A 1 294 ? 16.571 -11.440 -1.934 1.00 58.00 294 ASP A N 1
ATOM 2338 C CA . ASP A 1 294 ? 16.920 -11.277 -0.518 1.00 58.00 294 ASP A CA 1
ATOM 2339 C C . ASP A 1 294 ? 16.879 -12.619 0.238 1.00 58.00 294 ASP A C 1
ATOM 2341 O O . ASP A 1 294 ? 17.865 -13.029 0.845 1.00 58.00 294 ASP A O 1
ATOM 2345 N N . ILE A 1 295 ? 15.796 -13.397 0.103 1.00 61.12 295 ILE A N 1
ATOM 2346 C CA . ILE A 1 295 ? 15.691 -14.720 0.747 1.00 61.12 295 ILE A CA 1
ATOM 2347 C C . ILE A 1 295 ? 16.804 -15.677 0.291 1.00 61.12 295 ILE A C 1
ATOM 2349 O O . ILE A 1 295 ? 17.336 -16.421 1.114 1.00 61.12 295 ILE A O 1
ATOM 2353 N N . TRP A 1 296 ? 17.143 -15.701 -1.003 1.00 56.69 296 TRP A N 1
ATOM 2354 C CA . TRP A 1 296 ? 18.205 -16.579 -1.514 1.00 56.69 296 TRP A CA 1
ATOM 2355 C C . TRP A 1 296 ? 19.574 -16.186 -0.950 1.00 56.69 296 TRP A C 1
ATOM 2357 O O . TRP A 1 296 ? 20.307 -17.051 -0.480 1.00 56.69 296 TRP A O 1
ATOM 2367 N N . GLN A 1 297 ? 19.891 -14.892 -0.943 1.00 56.81 297 GLN A N 1
ATOM 2368 C CA . GLN A 1 297 ? 21.181 -14.389 -0.468 1.00 56.81 297 GLN A CA 1
ATOM 2369 C C . GLN A 1 297 ? 21.306 -14.468 1.063 1.00 56.81 297 GLN A C 1
ATOM 2371 O O . GLN A 1 297 ? 22.369 -14.818 1.580 1.00 56.81 297 GLN A O 1
ATOM 2376 N N . SER A 1 298 ? 20.213 -14.248 1.795 1.00 57.00 298 SER A N 1
ATOM 2377 C CA . SER A 1 298 ? 20.150 -14.422 3.249 1.00 57.00 298 SER A CA 1
ATOM 2378 C C . SER A 1 298 ? 20.326 -15.892 3.661 1.00 57.00 298 SER A C 1
ATOM 2380 O O . SER A 1 298 ? 21.102 -16.185 4.568 1.00 57.00 298 SER A O 1
ATOM 2382 N N . ALA A 1 299 ? 19.699 -16.837 2.947 1.00 55.69 299 ALA A N 1
ATOM 2383 C CA . ALA A 1 299 ? 19.847 -18.271 3.216 1.00 55.69 299 ALA A CA 1
ATOM 2384 C C . ALA A 1 299 ? 21.261 -18.806 2.919 1.00 55.69 299 ALA A C 1
ATOM 2386 O O . ALA A 1 299 ? 21.741 -19.704 3.615 1.00 55.69 299 ALA A O 1
ATOM 2387 N N . ASP A 1 300 ? 21.942 -18.265 1.906 1.00 48.88 300 ASP A N 1
ATOM 2388 C CA . ASP A 1 300 ? 23.343 -18.605 1.644 1.00 48.88 300 ASP A CA 1
ATOM 2389 C C . ASP A 1 300 ? 24.279 -17.988 2.693 1.00 48.88 300 ASP A C 1
ATOM 2391 O O . ASP A 1 300 ? 25.230 -18.641 3.116 1.00 48.88 300 ASP A O 1
ATOM 2395 N N . THR A 1 301 ? 23.974 -16.791 3.203 1.00 47.78 301 THR A N 1
ATOM 2396 C CA . THR A 1 301 ? 24.751 -16.149 4.279 1.00 47.78 301 THR A CA 1
ATOM 2397 C C . THR A 1 301 ? 24.633 -16.910 5.607 1.00 47.78 301 THR A C 1
ATOM 2399 O O . THR A 1 301 ? 25.641 -17.126 6.278 1.00 47.78 301 THR A O 1
ATOM 2402 N N . GLU A 1 302 ? 23.441 -17.399 5.967 1.00 44.16 302 GLU A N 1
ATOM 2403 C CA . GLU A 1 302 ? 23.237 -18.230 7.166 1.00 44.16 302 GLU A CA 1
ATOM 2404 C C . GLU A 1 302 ? 23.997 -19.566 7.100 1.00 44.16 302 GLU A C 1
ATOM 2406 O O . GLU A 1 302 ? 24.509 -20.036 8.115 1.00 44.16 302 GLU A O 1
ATOM 2411 N N . ARG A 1 303 ? 24.157 -20.153 5.905 1.00 42.72 303 ARG A N 1
ATOM 2412 C CA . ARG A 1 303 ? 24.959 -21.377 5.700 1.00 42.72 303 ARG A CA 1
ATOM 2413 C C . ARG A 1 303 ? 26.462 -21.180 5.874 1.00 42.72 303 ARG A C 1
ATOM 2415 O O . ARG A 1 303 ? 27.161 -22.164 6.076 1.00 42.72 303 ARG A O 1
ATOM 2422 N N . TYR A 1 304 ? 26.960 -19.950 5.773 1.00 38.56 304 TYR A N 1
ATOM 2423 C CA . TYR A 1 304 ? 28.369 -19.631 6.019 1.00 38.56 304 TYR A CA 1
ATOM 2424 C C . TYR A 1 304 ? 28.661 -19.287 7.488 1.00 38.56 304 TYR A C 1
ATOM 2426 O O . TYR A 1 304 ? 29.829 -19.169 7.859 1.00 38.56 304 TYR A O 1
ATOM 2434 N N . ILE A 1 305 ? 27.622 -19.117 8.314 1.00 41.09 305 ILE A N 1
ATOM 2435 C CA . ILE A 1 305 ? 27.730 -18.748 9.736 1.00 41.09 305 ILE A CA 1
ATOM 2436 C C . ILE A 1 305 ? 27.390 -19.932 10.669 1.00 41.09 305 ILE A C 1
ATOM 2438 O O . ILE A 1 305 ? 27.738 -19.885 11.850 1.00 41.09 305 ILE A O 1
ATOM 2442 N N . ALA A 1 306 ? 26.764 -20.997 10.156 1.00 40.19 306 ALA A N 1
ATOM 2443 C CA . ALA A 1 306 ? 26.524 -22.262 10.865 1.00 40.19 306 ALA A CA 1
ATOM 2444 C C . ALA A 1 306 ? 27.664 -23.273 10.659 1.00 40.19 306 ALA A C 1
ATOM 2446 O O . ALA A 1 306 ? 27.969 -24.004 11.630 1.00 40.19 306 ALA A O 1
#

Mean predicted aligned error: 6.14 Å

Organism: NCBI:txid214856

Radius of gyration: 19.28 Å; Cα contacts (8 Å, |Δi|>4): 327; chains: 1; bounding box: 56×43×53 Å

Secondary structure (DSSP, 8-state):
--HHHHHHHHHHHHT---SS--HHHHHHHHHHHHHHHHHHHHSTTT-TT--HHHHHHHHHHHHHHHHHHHHH---HHHHHHHHHHHHHHHHHS--TTHHHHHHHHHHHHHHHHHHHHHGGGG--SSPP-HHHHHHHHHHHHHHHHHHTT-PPTT-HHHHHHHHHHHHHHHHB-TTS-BTT--HHHHHHHHHHHHHHHHHHT--TTHHHHHHHHHHHHHHS---S-GGG--GGGHHHHHHHHHHHH--SSS---HHHHHHHHHHHHHHTTSTT--HHHHHHHHHHHHHHHHHHHHHHHHHHHHHTT-

Nearest PDB structures (foldseek):
  7rdr-assembly1_A  TM=3.071E-01  e=3.295E-02  unidentified
  5h2v-assembly1_A  TM=3.059E-01  e=2.075E-01  Saccharomyces cerevisiae S288C
  8fbo-assembly1_C  TM=3.411E-01  e=7.079E-01  synthetic construct
  3w3t-assembly1_A  TM=2.486E-01  e=8.074E-01  Saccharomyces cerevisiae S288C
  3w3v-assembly1_A  TM=2.383E-01  e=6.776E-01  Saccharomyces cerevisiae S288C

Solvent-accessible surface area (backbone atoms only — not comparable to full-atom values): 16896 Å² total; per-residue (Å²): 140,59,75,65,59,56,58,72,44,44,66,59,63,75,66,54,75,76,74,94,57,54,72,67,34,53,54,20,47,43,56,32,41,40,35,46,32,50,36,22,64,72,42,60,86,74,41,83,81,41,50,40,68,59,36,49,55,53,48,54,53,49,44,55,51,45,54,56,48,43,73,69,51,81,53,62,36,58,32,29,51,44,40,47,42,46,42,48,46,44,71,66,57,81,54,98,60,38,69,62,55,47,50,52,35,38,56,54,35,53,50,52,45,48,60,65,56,70,59,57,86,70,72,63,96,64,81,79,51,72,67,57,51,37,30,57,45,24,44,46,45,31,49,52,62,62,35,52,80,62,66,64,93,85,42,64,67,58,54,51,46,52,51,53,54,52,48,54,59,72,59,38,43,97,68,32,48,50,87,96,55,53,70,60,49,49,40,50,44,44,43,40,57,32,48,46,28,60,53,66,71,48,64,89,53,22,72,58,46,36,38,25,50,54,36,48,68,71,69,54,83,76,71,90,57,58,90,80,59,67,70,85,51,50,62,46,50,53,42,50,36,55,54,25,64,67,37,73,51,40,81,51,39,65,68,58,34,48,52,45,25,50,38,28,55,56,28,48,71,40,95,81,46,48,76,52,55,28,37,47,21,47,23,49,34,50,40,55,53,29,59,48,52,50,54,56,56,51,55,55,52,52,66,76,75,110